Protein AF-A0A432M9M3-F1 (afdb_monomer_lite)

Sequence (210 aa):
MEMPVGGFIHQGGALGHVKESEMGNLSKVNDQRVKVLIDGSQDYVKVNLWVKNGEMSPSAERVNFLAWHYLKDDLRGDPLHRYDDDYDVAAAEHYMYIRFLASRSGDPACITAPVMYAAKKLIDQMLGRLQAGQAQGGHPVLPSNPYVVAWGQRGVLDGLKDYKEANPGAPYKLGSAVESLAAFPYPQSFASKVGGYATWTGDLVPDRYK

Organism: NCBI:txid1927959

Foldseek 3Di:
DDDDDDDDDDPDPPPDPPDPLLPADADAADPVLLVCLLVVLLVVQCVCCCVPVVCNDDAPLVSLVRSLCCLVCVPQVPPVLPCLAPLSSLLNNLLSVLLNLCLVQLALLSLCVLVVVLVVLSVCSNVVNNQVPPPHPPGGRGHRYVNSSVSNNVSNVNSNVSNCVVPPPDDRHQLRSLVVVVVPPDDPVVSVVSSVVSVVSVVVDPPVND

Structure (mmCIF, N/CA/C/O backbone):
data_AF-A0A432M9M3-F1
#
_entry.id   AF-A0A432M9M3-F1
#
loop_
_atom_site.group_PDB
_atom_site.id
_atom_site.type_symbol
_atom_site.label_atom_id
_atom_site.label_alt_id
_atom_site.label_comp_id
_atom_site.label_asym_id
_atom_site.label_entity_id
_atom_site.label_seq_id
_atom_site.pdbx_PDB_ins_code
_atom_site.Cartn_x
_atom_site.Cartn_y
_atom_site.Cartn_z
_atom_site.occupancy
_atom_site.B_iso_or_equiv
_atom_site.auth_seq_id
_atom_site.auth_comp_id
_atom_site.auth_asym_id
_atom_site.auth_atom_id
_atom_site.pdbx_PDB_model_num
ATOM 1 N N . MET A 1 1 ? 19.783 -26.633 -72.255 1.00 42.66 1 MET A N 1
ATOM 2 C CA . MET A 1 1 ? 19.807 -27.893 -71.484 1.00 42.66 1 MET A CA 1
ATOM 3 C C . MET A 1 1 ? 20.854 -27.708 -70.402 1.00 42.66 1 MET A C 1
ATOM 5 O O . MET A 1 1 ? 21.841 -27.053 -70.700 1.00 42.66 1 MET A O 1
ATOM 9 N N . GLU A 1 2 ? 20.585 -28.228 -69.204 1.00 32.00 2 GLU A N 1
ATOM 10 C CA . GLU A 1 2 ? 21.315 -28.053 -67.930 1.00 32.00 2 GLU A CA 1
ATOM 11 C C . GLU A 1 2 ? 20.854 -26.868 -67.058 1.00 32.00 2 GLU A C 1
ATOM 13 O O . GLU A 1 2 ? 21.166 -25.705 -67.291 1.00 32.00 2 GLU A O 1
ATOM 18 N N . MET A 1 3 ? 20.056 -27.216 -66.041 1.00 31.73 3 MET A N 1
ATOM 19 C CA . MET A 1 3 ? 19.758 -26.406 -64.858 1.00 31.73 3 MET A CA 1
ATOM 20 C C . MET A 1 3 ? 20.724 -26.816 -63.735 1.00 31.73 3 MET A C 1
ATOM 22 O O . MET A 1 3 ? 20.966 -28.018 -63.597 1.00 31.73 3 MET A O 1
ATOM 26 N N . PRO A 1 4 ? 21.201 -25.903 -62.872 1.00 38.78 4 PRO A N 1
ATOM 27 C CA . PRO A 1 4 ? 21.876 -26.296 -61.647 1.00 38.78 4 PRO A CA 1
ATOM 28 C C . PRO A 1 4 ? 20.864 -26.573 -60.531 1.00 38.78 4 PRO A C 1
ATOM 30 O O . PRO A 1 4 ? 20.026 -25.740 -60.183 1.00 38.78 4 PRO A O 1
ATOM 33 N N . VAL A 1 5 ? 20.997 -27.765 -59.957 1.00 42.78 5 VAL A N 1
ATOM 34 C CA . VAL A 1 5 ? 20.386 -28.219 -58.708 1.00 42.78 5 VAL A CA 1
ATOM 35 C C . VAL A 1 5 ? 21.183 -27.608 -57.549 1.00 42.78 5 VAL A C 1
ATOM 37 O O . VAL A 1 5 ? 22.380 -27.858 -57.432 1.00 42.78 5 VAL A O 1
ATOM 40 N N . GLY A 1 6 ? 20.539 -26.801 -56.702 1.00 33.62 6 GLY A N 1
ATOM 41 C CA . GLY A 1 6 ? 21.143 -26.175 -55.519 1.00 33.62 6 GLY A CA 1
ATOM 42 C C . GLY A 1 6 ? 20.292 -26.435 -54.277 1.00 33.62 6 GLY A C 1
ATOM 43 O O . GLY A 1 6 ? 19.101 -26.145 -54.274 1.00 33.62 6 GLY A O 1
ATOM 44 N N . GLY A 1 7 ? 20.904 -27.053 -53.266 1.00 30.50 7 GLY A N 1
ATOM 45 C CA . GLY A 1 7 ? 20.255 -27.745 -52.154 1.00 30.50 7 GLY A CA 1
ATOM 46 C C . GLY A 1 7 ? 19.376 -26.906 -51.222 1.00 30.50 7 GLY A C 1
ATOM 47 O O . GLY A 1 7 ? 19.667 -25.759 -50.890 1.00 30.50 7 GLY A O 1
ATOM 48 N N . PHE A 1 8 ? 18.328 -27.564 -50.728 1.00 32.97 8 PHE A N 1
ATOM 49 C CA . PHE A 1 8 ? 17.560 -27.155 -49.560 1.00 32.97 8 PHE A CA 1
ATOM 50 C C . PHE A 1 8 ? 18.425 -27.302 -48.302 1.00 32.97 8 PHE A C 1
ATOM 52 O O . PHE A 1 8 ? 18.667 -28.411 -47.829 1.00 32.97 8 PHE A O 1
ATOM 59 N N . ILE A 1 9 ? 18.874 -26.178 -47.743 1.00 37.59 9 ILE A N 1
ATOM 60 C CA . ILE A 1 9 ? 19.373 -26.122 -46.368 1.00 37.59 9 ILE A CA 1
ATOM 61 C C . ILE A 1 9 ? 18.162 -25.922 -45.458 1.00 37.59 9 ILE A C 1
ATOM 63 O O . ILE A 1 9 ? 17.490 -24.892 -45.508 1.00 37.59 9 ILE A O 1
ATOM 67 N N . HIS A 1 10 ? 17.891 -26.928 -44.626 1.00 34.62 10 HIS A N 1
ATOM 68 C CA . HIS A 1 10 ? 16.997 -26.836 -43.478 1.00 34.62 10 HIS A CA 1
ATOM 69 C C . HIS A 1 10 ? 17.453 -25.674 -42.581 1.00 34.62 10 HIS A C 1
ATOM 71 O O . HIS A 1 10 ? 18.466 -25.777 -41.889 1.00 34.62 10 HIS A O 1
ATOM 77 N N . GLN A 1 11 ? 16.703 -24.570 -42.567 1.00 35.34 11 GLN A N 1
ATOM 78 C CA . GLN A 1 11 ? 16.783 -23.615 -41.468 1.00 35.34 11 GLN A CA 1
ATOM 79 C C . GLN A 1 11 ? 16.192 -24.295 -40.233 1.00 35.34 11 GLN A C 1
ATOM 81 O O . GLN A 1 11 ? 14.978 -24.459 -40.110 1.00 35.34 11 GLN A O 1
ATOM 86 N N . GLY A 1 12 ? 17.079 -24.745 -39.345 1.00 32.78 12 GLY A N 1
ATOM 87 C CA . GLY A 1 12 ? 16.723 -25.088 -37.979 1.00 32.78 12 GLY A CA 1
ATOM 88 C C . GLY A 1 12 ? 16.064 -23.874 -37.339 1.00 32.78 12 GLY A C 1
ATOM 89 O O . GLY A 1 12 ? 16.668 -22.803 -37.269 1.00 32.78 12 GLY A O 1
ATOM 90 N N . GLY A 1 13 ? 14.809 -24.040 -36.926 1.00 31.06 13 GLY A N 1
ATOM 91 C CA . GLY A 1 13 ? 14.082 -23.041 -36.162 1.00 31.06 13 GLY A CA 1
ATOM 92 C C . GLY A 1 13 ? 14.876 -22.707 -34.910 1.00 31.06 13 GLY A C 1
ATOM 93 O O . GLY A 1 13 ? 15.007 -23.532 -34.008 1.00 31.06 13 GLY A O 1
ATOM 94 N N . ALA A 1 14 ? 15.430 -21.499 -34.882 1.00 34.97 14 ALA A N 1
ATOM 95 C CA . ALA A 1 14 ? 15.951 -20.909 -33.671 1.00 34.97 14 ALA A CA 1
ATOM 96 C C . ALA A 1 14 ? 14.782 -20.814 -32.686 1.00 34.97 14 ALA A C 1
ATOM 98 O O . ALA A 1 14 ? 13.855 -20.026 -32.877 1.00 34.97 14 ALA A O 1
ATOM 99 N N . LEU A 1 15 ? 14.813 -21.657 -31.654 1.00 38.19 15 LEU A N 1
ATOM 100 C CA . LEU A 1 15 ? 14.082 -21.423 -30.419 1.00 38.19 15 LEU A CA 1
ATOM 101 C C . LEU A 1 15 ? 14.497 -20.032 -29.948 1.00 38.19 15 LEU A C 1
ATOM 103 O O . LEU A 1 15 ? 15.631 -19.827 -29.515 1.00 38.19 15 LEU A O 1
ATOM 107 N N . GLY A 1 16 ? 13.606 -19.063 -30.154 1.00 35.62 16 GLY A N 1
ATOM 108 C CA . GLY A 1 16 ? 13.813 -17.691 -29.735 1.00 35.62 16 GLY A CA 1
ATOM 109 C C . GLY A 1 16 ? 14.149 -17.690 -28.253 1.00 35.62 16 GLY A C 1
ATOM 110 O O . GLY A 1 16 ? 13.359 -18.149 -27.431 1.00 35.62 16 GLY A O 1
ATOM 111 N N . HIS A 1 17 ? 15.342 -17.201 -27.927 1.00 36.94 17 HIS A N 1
ATOM 112 C CA . HIS A 1 17 ? 15.674 -16.785 -26.579 1.00 36.94 17 HIS A CA 1
ATOM 113 C C . HIS A 1 17 ? 14.636 -15.742 -26.153 1.00 36.94 17 HIS A C 1
ATOM 115 O O . HIS A 1 17 ? 14.725 -14.580 -26.547 1.00 36.94 17 HIS A O 1
ATOM 121 N N . VAL A 1 18 ? 13.647 -16.173 -25.370 1.00 39.62 18 VAL A N 1
ATOM 122 C CA . VAL A 1 18 ? 12.838 -15.301 -24.517 1.00 39.62 18 VAL A CA 1
ATOM 123 C C . VAL A 1 18 ? 13.850 -14.516 -23.688 1.00 39.62 18 VAL A C 1
ATOM 125 O O . VAL A 1 18 ? 14.563 -15.094 -22.864 1.00 39.62 18 VAL A O 1
ATOM 128 N N . LYS A 1 19 ? 14.022 -13.224 -23.984 1.00 45.16 19 LYS A N 1
ATOM 129 C CA . LYS A 1 19 ? 14.921 -12.365 -23.203 1.00 45.16 19 LYS A CA 1
ATOM 130 C C . LYS A 1 19 ? 14.412 -12.378 -21.763 1.00 45.16 19 LYS A C 1
ATOM 132 O O . LYS A 1 19 ? 13.211 -12.260 -21.553 1.00 45.16 19 LYS A O 1
ATOM 137 N N . GLU A 1 20 ? 15.298 -12.454 -20.770 1.00 43.59 20 GLU A N 1
ATOM 138 C CA . GLU A 1 20 ? 14.934 -12.379 -19.339 1.00 43.59 20 GLU A CA 1
ATOM 139 C C . GLU A 1 20 ? 14.023 -11.178 -19.004 1.00 43.59 20 GLU A C 1
ATOM 141 O O . GLU A 1 20 ? 13.250 -11.226 -18.051 1.00 43.59 20 GLU A O 1
ATOM 146 N N . SER A 1 21 ? 14.019 -10.137 -19.846 1.00 46.25 21 SER A N 1
ATOM 147 C CA . SER A 1 21 ? 13.083 -9.010 -19.798 1.00 46.25 21 SER A CA 1
ATOM 148 C C . SER A 1 21 ? 11.598 -9.364 -19.995 1.00 46.25 21 SER A C 1
ATOM 150 O O . SER A 1 21 ? 10.745 -8.516 -19.742 1.00 46.25 21 SER A O 1
ATOM 152 N N . GLU A 1 22 ? 11.255 -10.568 -20.459 1.00 45.25 22 GLU A N 1
ATOM 153 C CA . GLU A 1 22 ? 9.877 -10.999 -20.750 1.00 45.25 22 GLU A CA 1
ATOM 154 C C . GLU A 1 22 ? 9.204 -11.740 -19.575 1.00 45.25 22 GLU A C 1
ATOM 156 O O . GLU A 1 22 ? 7.981 -11.850 -19.559 1.00 45.25 22 GLU A O 1
ATOM 161 N N . MET A 1 23 ? 9.956 -12.186 -18.555 1.00 50.75 23 MET A N 1
ATOM 162 C CA . MET A 1 23 ? 9.418 -12.994 -17.438 1.00 50.75 23 MET A CA 1
ATOM 163 C C . MET A 1 23 ? 9.080 -12.209 -16.154 1.00 50.75 23 MET A C 1
ATOM 165 O O . MET A 1 23 ? 8.643 -12.797 -15.165 1.00 50.75 23 MET A O 1
ATOM 169 N N . GLY A 1 24 ? 9.230 -10.882 -16.158 1.00 56.19 24 GLY A N 1
ATOM 170 C CA . GLY A 1 24 ? 9.067 -10.052 -14.956 1.00 56.19 24 GLY A CA 1
ATOM 171 C C . GLY A 1 24 ? 10.294 -10.094 -14.036 1.00 56.19 24 GLY A C 1
ATOM 172 O O . GLY A 1 24 ? 11.199 -10.907 -14.214 1.00 56.19 24 GLY A O 1
ATOM 173 N N . ASN A 1 25 ? 10.363 -9.186 -13.059 1.00 67.06 25 ASN A N 1
ATOM 174 C CA . ASN A 1 25 ? 11.468 -9.185 -12.101 1.00 67.06 25 ASN A CA 1
ATOM 175 C C . ASN A 1 25 ? 11.165 -10.188 -10.979 1.00 67.06 25 ASN A C 1
ATOM 177 O O . ASN A 1 25 ? 10.267 -9.968 -10.167 1.00 67.06 25 ASN A O 1
ATOM 181 N N . LEU A 1 26 ? 11.928 -11.281 -10.926 1.00 74.19 26 LEU A N 1
ATOM 182 C CA . LEU A 1 26 ? 11.822 -12.318 -9.891 1.00 74.19 26 LEU A CA 1
ATOM 183 C C . LEU A 1 26 ? 12.805 -12.110 -8.733 1.00 74.19 26 LEU A C 1
ATOM 185 O O . LEU A 1 26 ? 12.941 -12.976 -7.867 1.00 74.19 26 LEU A O 1
ATOM 189 N N . SER A 1 27 ? 13.497 -10.973 -8.704 1.00 76.88 27 SER A N 1
ATOM 190 C CA . SER A 1 27 ? 14.416 -10.637 -7.625 1.00 76.88 27 SER A CA 1
ATOM 191 C C . SER A 1 27 ? 13.638 -10.402 -6.342 1.00 76.88 27 SER A C 1
ATOM 193 O O . SER A 1 27 ? 12.640 -9.671 -6.308 1.00 76.88 27 SER A O 1
ATOM 195 N N . LYS A 1 28 ? 14.122 -11.030 -5.273 1.00 78.81 28 LYS A 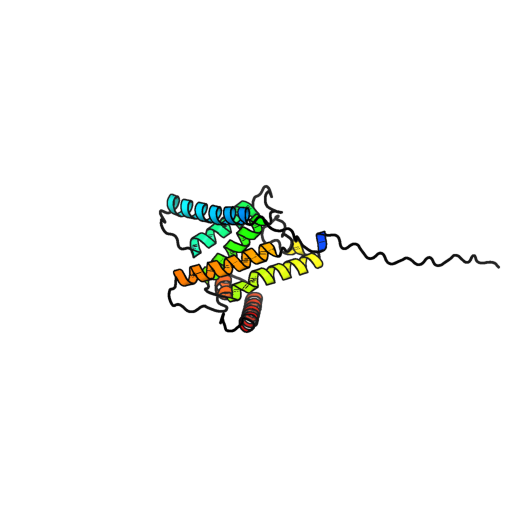N 1
ATOM 196 C CA . LYS A 1 28 ? 13.584 -10.827 -3.939 1.00 78.81 28 LYS A CA 1
ATOM 197 C C . LYS A 1 28 ? 13.845 -9.386 -3.497 1.00 78.81 28 LYS A C 1
ATOM 199 O O . LYS A 1 28 ? 14.976 -8.915 -3.575 1.00 78.81 28 LYS A O 1
ATOM 204 N N . VAL A 1 29 ? 12.801 -8.720 -3.010 1.00 89.50 29 VAL A N 1
ATOM 205 C CA . VAL A 1 29 ? 12.915 -7.403 -2.366 1.00 89.50 29 VAL A CA 1
ATOM 206 C C . VAL A 1 29 ? 13.671 -7.511 -1.045 1.00 89.50 29 VAL A C 1
ATOM 208 O O . VAL A 1 29 ? 13.647 -8.546 -0.368 1.00 89.50 29 VAL A O 1
ATOM 211 N N . ASN A 1 30 ? 14.329 -6.433 -0.637 1.00 93.88 30 ASN A N 1
ATOM 212 C CA . ASN A 1 30 ? 14.969 -6.376 0.665 1.00 93.88 30 ASN A CA 1
ATOM 213 C C . ASN A 1 30 ? 13.910 -6.138 1.753 1.00 93.88 30 ASN A C 1
ATOM 215 O O . ASN A 1 30 ? 13.541 -5.005 2.056 1.00 93.88 30 ASN A O 1
ATOM 219 N N . ASP A 1 31 ? 13.457 -7.221 2.390 1.00 92.25 31 ASP A N 1
ATOM 220 C CA . ASP A 1 31 ? 12.418 -7.197 3.430 1.00 92.25 31 ASP A CA 1
ATOM 221 C C . ASP A 1 31 ? 12.720 -6.255 4.606 1.00 92.25 31 ASP A C 1
ATOM 223 O O . ASP A 1 31 ? 11.794 -5.861 5.319 1.00 92.25 31 ASP A O 1
ATOM 227 N N . GLN A 1 32 ? 13.991 -5.937 4.872 1.00 95.12 32 GLN A N 1
ATOM 228 C CA . GLN A 1 32 ? 14.358 -4.972 5.908 1.00 95.12 32 GLN A CA 1
ATOM 229 C C . GLN A 1 32 ? 14.183 -3.542 5.402 1.00 95.12 32 GLN A C 1
ATOM 231 O O . GLN A 1 32 ? 13.622 -2.707 6.107 1.00 95.12 32 GLN A O 1
ATOM 236 N N . ARG A 1 33 ? 14.613 -3.267 4.168 1.00 96.00 33 ARG A N 1
ATOM 237 C CA . ARG A 1 33 ? 14.446 -1.954 3.541 1.00 96.00 33 ARG A CA 1
ATOM 238 C C . ARG A 1 33 ? 12.974 -1.606 3.341 1.00 96.00 33 ARG A C 1
ATOM 240 O O . ARG A 1 33 ? 12.587 -0.487 3.653 1.00 96.00 33 ARG A O 1
ATOM 247 N N . VAL A 1 34 ? 12.150 -2.570 2.923 1.00 96.62 34 VAL A N 1
ATOM 248 C CA . VAL A 1 34 ? 10.695 -2.378 2.798 1.00 96.62 34 VAL A CA 1
ATOM 249 C C . VAL A 1 34 ? 10.076 -1.967 4.138 1.00 96.62 34 VAL A C 1
ATOM 251 O O . VAL A 1 34 ? 9.315 -1.006 4.180 1.00 96.62 34 VAL A O 1
ATOM 254 N N . LYS A 1 35 ? 10.451 -2.618 5.251 1.00 95.81 35 LYS A N 1
ATOM 255 C CA . LYS A 1 35 ? 9.981 -2.214 6.591 1.00 95.81 35 LYS A CA 1
ATOM 256 C C . LYS A 1 35 ? 10.429 -0.808 6.963 1.00 95.81 35 LYS A C 1
ATOM 258 O O . LYS A 1 35 ? 9.602 -0.018 7.384 1.00 95.81 35 LYS A O 1
ATOM 263 N N . VAL A 1 36 ? 11.705 -0.480 6.753 1.00 93.19 36 VAL A N 1
ATOM 264 C CA . VAL A 1 36 ? 12.234 0.864 7.041 1.00 93.19 36 VAL A CA 1
ATOM 265 C C . VAL A 1 36 ? 11.484 1.941 6.251 1.00 93.19 36 VAL A C 1
ATOM 267 O O . VAL A 1 36 ? 11.206 3.004 6.794 1.00 93.19 36 VAL A O 1
ATOM 270 N N . LEU A 1 37 ? 11.123 1.669 4.994 1.00 96.75 37 LEU A N 1
ATOM 271 C CA . LEU A 1 37 ? 10.325 2.582 4.173 1.00 96.75 37 LEU A CA 1
ATOM 272 C C . LEU A 1 37 ? 8.894 2.733 4.707 1.00 96.75 37 LEU A C 1
ATOM 274 O O . LEU A 1 37 ? 8.396 3.853 4.800 1.00 96.75 37 LEU A O 1
ATOM 278 N N . ILE A 1 38 ? 8.250 1.627 5.090 1.00 97.81 38 ILE A N 1
ATOM 279 C CA . ILE A 1 38 ? 6.910 1.634 5.695 1.00 97.81 38 ILE A CA 1
ATOM 280 C C . ILE A 1 38 ? 6.927 2.426 7.008 1.00 97.81 38 ILE A C 1
ATOM 282 O O . ILE A 1 38 ? 6.223 3.429 7.118 1.00 97.81 38 ILE A O 1
ATOM 286 N N . ASP A 1 39 ? 7.771 2.033 7.959 1.00 94.88 39 ASP A N 1
ATOM 287 C CA . ASP A 1 39 ? 7.851 2.646 9.287 1.00 94.88 39 ASP A CA 1
ATOM 288 C C . ASP A 1 39 ? 8.253 4.124 9.172 1.00 94.88 39 ASP A C 1
ATOM 290 O O . ASP A 1 39 ? 7.589 5.004 9.719 1.00 94.88 39 ASP A O 1
ATOM 294 N N . GLY A 1 40 ? 9.271 4.418 8.356 1.00 89.56 40 GLY A N 1
ATOM 295 C CA . GLY A 1 40 ? 9.740 5.778 8.104 1.00 89.56 40 GLY A CA 1
ATOM 296 C C . GLY A 1 40 ? 8.670 6.677 7.481 1.00 89.56 40 GLY A C 1
ATOM 297 O O . GLY A 1 40 ? 8.535 7.830 7.891 1.00 89.56 40 GLY A O 1
ATOM 298 N N . SER A 1 41 ? 7.868 6.162 6.541 1.00 94.94 41 SER A N 1
ATOM 299 C CA . SER A 1 41 ? 6.759 6.922 5.946 1.00 94.94 41 SER A CA 1
ATOM 300 C C . SER A 1 41 ? 5.645 7.217 6.957 1.00 94.94 41 SER A C 1
ATOM 302 O O . SER A 1 41 ? 5.142 8.341 7.013 1.00 94.94 41 SER A O 1
ATOM 304 N N . GLN A 1 42 ? 5.291 6.248 7.809 1.00 95.69 42 GLN A N 1
ATOM 305 C CA . GLN A 1 42 ? 4.291 6.443 8.858 1.00 95.69 42 GLN A CA 1
ATOM 306 C C . GLN A 1 42 ? 4.775 7.432 9.924 1.00 95.69 42 GLN A C 1
ATOM 308 O O . GLN A 1 42 ? 4.010 8.302 10.344 1.00 95.69 42 GLN A O 1
ATOM 313 N N . ASP A 1 43 ? 6.033 7.333 10.349 1.00 89.94 43 ASP A N 1
ATOM 314 C CA . ASP A 1 43 ? 6.613 8.222 11.355 1.00 89.94 43 ASP A CA 1
ATOM 315 C C . ASP A 1 43 ? 6.758 9.651 10.831 1.00 89.94 43 ASP A C 1
ATOM 317 O O . ASP A 1 43 ? 6.358 10.597 11.514 1.00 89.94 43 ASP A O 1
ATOM 321 N N . TYR A 1 44 ? 7.216 9.818 9.585 1.00 86.81 44 TYR A N 1
ATOM 322 C CA . TYR A 1 44 ? 7.242 11.117 8.913 1.00 86.81 44 TYR A CA 1
ATOM 323 C C . TYR A 1 44 ? 5.858 11.781 8.917 1.00 86.81 44 TYR A C 1
ATOM 325 O O . TYR A 1 44 ? 5.723 12.957 9.271 1.00 86.81 44 TYR A O 1
ATOM 333 N N . VAL A 1 45 ? 4.813 11.028 8.568 1.00 88.19 45 VAL A N 1
ATOM 334 C CA . VAL A 1 45 ? 3.432 11.526 8.551 1.00 88.19 45 VAL A CA 1
ATOM 335 C C . VAL A 1 45 ? 2.948 11.900 9.946 1.00 88.19 45 VAL A C 1
ATOM 337 O O . VAL A 1 45 ? 2.412 12.994 10.118 1.00 88.19 45 VAL A O 1
ATOM 340 N N . LYS A 1 46 ? 3.147 11.041 10.952 1.00 85.94 46 LYS A N 1
ATOM 341 C CA . LYS A 1 46 ? 2.727 11.319 12.338 1.00 85.94 46 LYS A CA 1
ATOM 342 C C . LYS A 1 46 ? 3.383 12.588 12.874 1.00 85.94 46 LYS A C 1
ATOM 344 O O . LYS A 1 46 ? 2.695 13.433 13.441 1.00 85.94 46 LYS A O 1
ATOM 349 N N . VAL A 1 47 ? 4.688 12.754 12.647 1.00 79.69 47 VAL A N 1
ATOM 350 C CA . VAL A 1 47 ? 5.417 13.966 13.048 1.00 79.69 47 VAL A CA 1
ATOM 351 C C . VAL A 1 47 ? 4.844 15.195 12.347 1.00 79.69 47 VAL A C 1
ATOM 353 O O . VAL A 1 47 ? 4.603 16.206 13.000 1.00 79.69 47 VAL A O 1
ATOM 356 N N . ASN A 1 48 ? 4.565 15.121 11.042 1.00 80.38 48 ASN A N 1
ATOM 357 C CA . ASN A 1 48 ? 3.965 16.242 10.317 1.00 80.38 48 ASN A CA 1
ATOM 358 C C . ASN A 1 48 ? 2.558 16.586 10.819 1.00 80.38 48 ASN A C 1
ATOM 360 O O . ASN A 1 48 ? 2.258 17.765 10.993 1.00 80.38 48 ASN A O 1
ATOM 364 N N . LEU A 1 49 ? 1.706 15.591 11.070 1.00 81.00 49 LEU A N 1
ATOM 365 C CA . LEU A 1 49 ? 0.359 15.800 11.610 1.00 81.00 49 LEU A CA 1
ATOM 366 C C . LEU A 1 49 ? 0.406 16.442 12.999 1.00 81.00 49 LEU A C 1
ATOM 368 O O . LEU A 1 49 ? -0.340 17.384 13.268 1.00 81.00 49 LEU A O 1
ATOM 372 N N . TRP A 1 50 ? 1.333 16.005 13.848 1.00 81.12 50 TRP A N 1
ATOM 373 C CA . TRP A 1 50 ? 1.528 16.608 15.159 1.00 81.12 50 TRP A CA 1
ATOM 374 C C . TRP A 1 50 ? 2.044 18.048 15.062 1.00 81.12 50 TRP A C 1
ATOM 376 O O . TRP A 1 50 ? 1.415 18.961 15.592 1.00 81.12 50 TRP A O 1
ATOM 386 N N . VAL A 1 51 ? 3.159 18.270 14.363 1.00 76.88 51 VAL A N 1
ATOM 387 C CA . VAL A 1 51 ? 3.836 19.576 14.322 1.00 76.88 51 VAL A CA 1
ATOM 388 C C . VAL A 1 51 ? 3.008 20.627 13.582 1.00 76.88 51 VAL A C 1
ATOM 390 O O . VAL A 1 51 ? 2.968 21.777 14.011 1.00 76.88 51 VAL A O 1
ATOM 393 N N . LYS A 1 52 ? 2.351 20.260 12.474 1.00 74.25 52 LYS A N 1
ATOM 394 C CA . LYS A 1 52 ? 1.617 21.221 11.633 1.00 74.25 52 LYS A CA 1
ATOM 395 C C . LYS A 1 52 ? 0.165 21.399 12.057 1.00 74.25 52 LYS A C 1
ATOM 397 O O . LYS A 1 52 ? -0.350 22.508 11.954 1.00 74.25 52 LYS A O 1
ATOM 402 N N . ASN A 1 53 ? -0.486 20.334 12.528 1.00 78.69 53 ASN A N 1
ATOM 403 C CA . ASN A 1 53 ? -1.930 20.343 12.780 1.00 78.69 53 ASN A CA 1
ATOM 404 C C . ASN A 1 53 ? -2.289 20.148 14.261 1.00 78.69 53 ASN A C 1
ATOM 406 O O . ASN A 1 53 ? -3.469 20.181 14.601 1.00 78.69 53 ASN A O 1
ATOM 410 N N . GLY A 1 54 ? -1.310 19.913 15.142 1.00 85.25 54 GLY A N 1
ATOM 411 C CA . GLY A 1 54 ? -1.556 19.596 16.552 1.00 85.25 54 GLY A CA 1
ATOM 412 C C . GLY A 1 54 ? -2.198 18.221 16.779 1.00 85.25 54 GLY A C 1
ATOM 413 O O . GLY A 1 54 ? -2.621 17.920 17.894 1.00 85.25 54 GLY A O 1
ATOM 414 N N . GLU A 1 55 ? -2.286 17.374 15.749 1.00 87.56 55 GLU A N 1
ATOM 415 C CA . GLU A 1 55 ? -2.966 16.077 15.810 1.00 87.56 55 GLU A CA 1
ATOM 416 C C . GLU A 1 55 ? -2.042 15.029 16.457 1.00 87.56 55 GLU A C 1
ATOM 418 O O . GLU A 1 55 ? -1.220 14.406 15.790 1.00 87.56 55 GLU A O 1
ATOM 423 N N . MET A 1 56 ? -2.150 14.853 17.780 1.00 88.00 56 MET A N 1
ATOM 424 C CA . MET A 1 56 ? -1.281 13.951 18.562 1.00 88.00 56 MET A CA 1
ATOM 425 C C . MET A 1 56 ? -1.627 12.462 18.424 1.00 88.00 56 MET A C 1
ATOM 427 O O . MET A 1 56 ? -0.828 11.600 18.787 1.00 88.00 56 MET A O 1
ATOM 431 N N . SER A 1 57 ? -2.831 12.131 17.960 1.00 92.19 57 SER A N 1
ATOM 432 C CA . SER A 1 57 ? -3.309 10.745 17.868 1.00 92.19 57 SER A CA 1
ATOM 433 C C . SER A 1 57 ? -4.139 10.537 16.600 1.00 92.19 57 SER A C 1
ATOM 435 O O . SER A 1 57 ? -5.346 10.310 16.687 1.00 92.19 57 SER A O 1
ATOM 437 N N . PRO A 1 58 ? -3.516 10.658 15.412 1.00 90.75 58 PRO A N 1
ATOM 438 C CA . PRO A 1 58 ? -4.209 10.429 14.153 1.00 90.75 58 PRO A CA 1
ATOM 439 C C . PRO A 1 58 ? -4.655 8.971 14.031 1.00 90.75 58 PRO A C 1
ATOM 441 O O . PRO A 1 58 ? -3.986 8.058 14.521 1.00 90.75 58 PRO A O 1
ATOM 444 N N . SER A 1 59 ? -5.773 8.739 13.340 1.00 92.19 59 SER A N 1
ATOM 445 C CA . SER A 1 59 ? -6.244 7.376 13.080 1.00 92.19 59 SER A CA 1
ATOM 446 C C . SER A 1 59 ? -5.254 6.599 12.206 1.00 92.19 59 SER A C 1
ATOM 448 O O . SER A 1 59 ? -4.589 7.171 11.336 1.00 92.19 59 SER A O 1
ATOM 450 N N . ALA A 1 60 ? -5.189 5.276 12.392 1.00 93.06 60 ALA A N 1
ATOM 451 C CA . ALA A 1 60 ? -4.350 4.402 11.570 1.00 93.06 60 ALA A CA 1
ATOM 452 C C . ALA A 1 60 ? -4.675 4.548 10.074 1.00 93.06 60 ALA A C 1
ATOM 454 O O . ALA A 1 60 ? -3.768 4.693 9.260 1.00 93.06 60 ALA A O 1
ATOM 455 N N . GLU A 1 61 ? -5.964 4.625 9.722 1.00 91.38 61 GLU A N 1
ATOM 456 C CA . GLU A 1 61 ? -6.429 4.870 8.351 1.00 91.38 61 GLU A CA 1
ATOM 457 C C . GLU A 1 61 ? -5.804 6.140 7.747 1.00 91.38 61 GLU A C 1
ATOM 459 O O . GLU A 1 61 ? -5.267 6.109 6.638 1.00 91.38 61 GLU A O 1
ATOM 464 N N . ARG A 1 62 ? -5.834 7.255 8.490 1.00 90.44 62 ARG A N 1
ATOM 465 C CA . ARG A 1 62 ? -5.298 8.547 8.042 1.00 90.44 62 ARG A CA 1
ATOM 466 C C . ARG A 1 62 ? -3.784 8.503 7.879 1.00 90.44 62 ARG A C 1
ATOM 468 O O . ARG A 1 62 ? -3.267 9.015 6.886 1.00 90.44 62 ARG A O 1
ATOM 475 N N . VAL A 1 63 ? -3.083 7.879 8.826 1.00 93.69 63 VAL A N 1
ATOM 476 C CA . VAL A 1 63 ? -1.632 7.672 8.735 1.00 93.69 63 VAL A CA 1
ATOM 477 C C . VAL A 1 63 ? -1.297 6.831 7.504 1.00 93.69 63 VAL A C 1
ATOM 479 O O . VAL A 1 63 ? -0.419 7.214 6.737 1.00 93.69 63 VAL A O 1
ATOM 482 N N . ASN A 1 64 ? -2.027 5.737 7.270 1.00 95.81 64 ASN A N 1
ATOM 483 C CA . ASN A 1 64 ? -1.801 4.849 6.133 1.00 95.81 64 ASN A CA 1
ATOM 484 C C . ASN A 1 64 ? -2.015 5.561 4.791 1.00 95.81 64 ASN A C 1
ATOM 486 O O . ASN A 1 64 ? -1.191 5.426 3.889 1.00 95.81 64 ASN A O 1
ATOM 490 N N . PHE A 1 65 ? -3.084 6.355 4.679 1.00 93.06 65 PHE A N 1
ATOM 491 C CA . PHE A 1 65 ? -3.387 7.140 3.482 1.00 93.06 65 PHE A CA 1
ATOM 492 C C . PHE A 1 65 ? -2.272 8.136 3.140 1.00 93.06 65 PHE A C 1
ATOM 494 O O . PHE A 1 65 ? -1.787 8.177 2.011 1.00 93.06 65 PHE A O 1
ATOM 501 N N . LEU A 1 66 ? -1.835 8.929 4.119 1.00 90.06 66 LEU A N 1
ATOM 502 C CA . LEU A 1 66 ? -0.808 9.948 3.897 1.00 90.06 66 LEU A CA 1
ATOM 503 C C . LEU A 1 66 ? 0.577 9.335 3.668 1.00 90.06 66 LEU A C 1
ATOM 505 O O . LEU A 1 66 ? 1.354 9.860 2.877 1.00 90.06 66 LEU A O 1
ATOM 509 N N . ALA A 1 67 ? 0.883 8.216 4.324 1.00 92.19 67 ALA A N 1
ATOM 510 C CA . ALA A 1 67 ? 2.145 7.512 4.135 1.00 92.19 67 ALA A CA 1
ATOM 511 C C . ALA A 1 67 ? 2.220 6.857 2.749 1.00 92.19 67 ALA A C 1
ATOM 513 O O . ALA A 1 67 ? 3.270 6.895 2.109 1.00 92.19 67 ALA A O 1
ATOM 514 N N . TRP A 1 68 ? 1.099 6.334 2.239 1.00 96.31 68 TRP A N 1
ATOM 515 C CA . TRP A 1 68 ? 0.998 5.929 0.838 1.00 96.31 68 TRP A CA 1
ATOM 516 C C . TRP A 1 68 ? 1.295 7.100 -0.104 1.00 96.31 68 TRP A C 1
ATOM 518 O O . TRP A 1 68 ? 2.127 6.951 -0.994 1.00 96.31 68 TRP A O 1
ATOM 528 N N . HIS A 1 69 ? 0.676 8.263 0.112 1.00 89.88 69 HIS A N 1
ATOM 529 C CA . HIS A 1 69 ? 0.930 9.446 -0.713 1.00 89.88 69 HIS A CA 1
ATOM 530 C C . HIS A 1 69 ? 2.387 9.909 -0.665 1.00 89.88 69 HIS A C 1
ATOM 532 O O . HIS A 1 69 ? 2.950 10.207 -1.708 1.00 89.88 69 HIS A O 1
ATOM 538 N N . TYR A 1 70 ? 3.037 9.878 0.497 1.00 89.00 70 TYR A N 1
ATOM 539 C CA . TYR A 1 70 ? 4.473 10.150 0.598 1.00 89.00 70 TYR A CA 1
ATOM 540 C C . TYR A 1 70 ? 5.304 9.190 -0.275 1.00 89.00 70 TYR A C 1
ATOM 542 O O . TYR A 1 70 ? 6.136 9.615 -1.072 1.00 89.00 70 TYR A O 1
ATOM 550 N N . LEU A 1 71 ? 5.050 7.880 -0.187 1.00 92.00 71 LEU A N 1
ATOM 551 C CA . LEU A 1 71 ? 5.771 6.882 -0.986 1.00 92.00 71 LEU A CA 1
ATOM 552 C C . LEU A 1 71 ? 5.502 7.033 -2.490 1.00 92.00 71 LEU A C 1
ATOM 554 O O . LEU A 1 71 ? 6.416 6.894 -3.303 1.00 92.00 71 LEU A O 1
ATOM 558 N N . LYS A 1 72 ? 4.254 7.320 -2.856 1.00 89.75 72 LYS A N 1
ATOM 559 C CA . LYS A 1 72 ? 3.821 7.460 -4.243 1.00 89.75 72 LYS A CA 1
ATOM 560 C C . LYS A 1 72 ? 4.317 8.757 -4.872 1.00 89.75 72 LYS A C 1
ATOM 562 O O . LYS A 1 72 ? 4.867 8.725 -5.966 1.00 89.75 72 LYS A O 1
ATOM 567 N N . ASP A 1 73 ? 4.085 9.887 -4.220 1.00 87.12 73 ASP A N 1
ATOM 568 C CA . ASP A 1 73 ? 4.261 11.209 -4.817 1.00 87.12 73 ASP A CA 1
ATOM 569 C C . ASP A 1 73 ? 5.687 11.739 -4.592 1.00 87.12 73 ASP A C 1
ATOM 571 O O . ASP A 1 73 ? 6.271 12.278 -5.528 1.00 87.12 73 ASP A O 1
ATOM 575 N N . ASP A 1 74 ? 6.292 11.508 -3.419 1.00 84.62 74 ASP A N 1
ATOM 576 C CA . ASP A 1 74 ? 7.619 12.058 -3.097 1.00 84.62 74 ASP A CA 1
ATOM 577 C C . ASP A 1 74 ? 8.772 11.101 -3.434 1.00 84.62 74 ASP A C 1
ATOM 579 O O . ASP A 1 74 ? 9.855 11.553 -3.810 1.00 84.62 74 ASP A O 1
ATOM 583 N N . LEU A 1 75 ? 8.574 9.783 -3.290 1.00 88.81 75 LEU A N 1
ATOM 584 C CA . LEU A 1 75 ? 9.596 8.794 -3.655 1.00 88.81 75 LEU A CA 1
ATOM 585 C C . LEU A 1 75 ? 9.400 8.315 -5.092 1.00 88.81 75 LEU A C 1
ATOM 587 O O . LEU A 1 75 ? 10.254 8.559 -5.939 1.00 88.81 75 LEU A O 1
ATOM 591 N N . ARG A 1 76 ? 8.289 7.642 -5.406 1.00 88.75 76 ARG A N 1
ATOM 592 C CA . ARG A 1 76 ? 8.075 7.124 -6.769 1.00 88.75 76 ARG A CA 1
ATOM 593 C C . ARG A 1 76 ? 7.748 8.197 -7.804 1.00 88.75 76 ARG A C 1
ATOM 595 O O . ARG A 1 76 ? 7.979 7.956 -8.981 1.00 88.75 76 ARG A O 1
ATOM 602 N N . GLY A 1 77 ? 7.259 9.354 -7.369 1.00 85.25 77 GLY A N 1
ATOM 603 C CA . GLY A 1 77 ? 7.047 10.545 -8.191 1.00 85.25 77 GLY A CA 1
ATOM 604 C C . GLY A 1 77 ? 8.228 11.516 -8.189 1.00 85.25 77 GLY A C 1
ATOM 605 O O . GLY A 1 77 ? 8.080 12.652 -8.636 1.00 85.25 77 GLY A O 1
ATOM 606 N N . ASP A 1 78 ? 9.387 11.104 -7.661 1.00 86.00 78 ASP A N 1
ATOM 607 C CA . ASP A 1 78 ? 10.577 11.945 -7.581 1.00 86.00 78 ASP A CA 1
ATOM 608 C C . ASP A 1 78 ? 10.993 12.452 -8.975 1.00 86.00 78 ASP A C 1
ATOM 610 O O . ASP A 1 78 ? 11.348 11.638 -9.826 1.00 86.00 78 ASP A O 1
ATOM 614 N N . PRO A 1 79 ? 11.065 13.773 -9.222 1.00 85.38 79 PRO A N 1
ATOM 615 C CA . PRO A 1 79 ? 11.360 14.322 -10.551 1.00 85.38 79 PRO A CA 1
ATOM 616 C C . PRO A 1 79 ? 12.764 13.977 -11.069 1.00 85.38 79 PRO A C 1
ATOM 618 O O . PRO A 1 79 ? 13.067 14.199 -12.240 1.00 85.38 79 PRO A O 1
ATOM 621 N N . LEU A 1 80 ? 13.641 13.463 -10.203 1.00 88.00 80 LEU A N 1
ATOM 622 C CA . LEU A 1 80 ? 14.965 12.967 -10.572 1.00 88.00 80 LEU A CA 1
ATOM 623 C C . LEU A 1 80 ? 14.969 11.472 -10.924 1.00 88.00 80 LEU A C 1
ATOM 625 O O . LEU A 1 80 ? 16.040 10.929 -11.191 1.00 88.00 80 LEU A O 1
ATOM 629 N N . HIS A 1 81 ? 13.804 10.816 -10.927 1.00 86.81 81 HIS A N 1
ATOM 630 C CA . HIS A 1 81 ? 13.624 9.414 -11.306 1.00 86.81 81 HIS A CA 1
ATOM 631 C C . HIS A 1 81 ? 14.475 8.436 -10.473 1.00 86.81 81 HIS A C 1
ATOM 633 O O . HIS A 1 81 ? 14.809 7.339 -10.921 1.00 86.81 81 HIS A O 1
ATOM 639 N N . ARG A 1 82 ? 14.840 8.804 -9.232 1.00 88.19 82 ARG A N 1
ATOM 640 C CA . ARG A 1 82 ? 15.777 8.012 -8.407 1.00 88.19 82 ARG A CA 1
ATOM 641 C C . ARG A 1 82 ? 15.226 6.650 -7.985 1.00 88.19 82 ARG A C 1
ATOM 643 O O . ARG A 1 82 ? 16.009 5.774 -7.626 1.00 88.19 82 ARG A O 1
ATOM 650 N N . TYR A 1 83 ? 13.906 6.480 -8.009 1.00 89.62 83 TYR A N 1
ATOM 651 C CA . TYR A 1 83 ? 13.209 5.299 -7.489 1.00 89.62 83 TYR A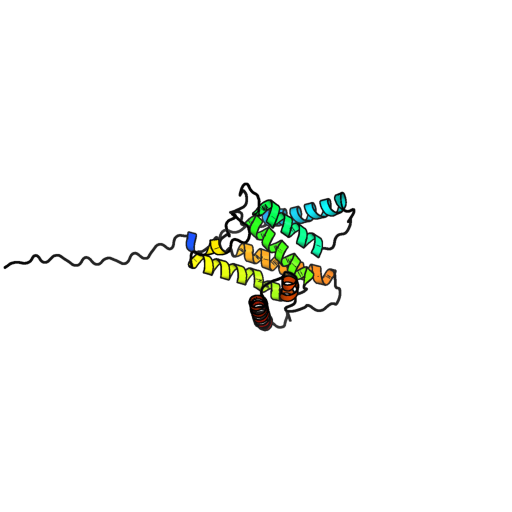 CA 1
ATOM 652 C C . TYR A 1 83 ? 12.366 4.573 -8.543 1.00 89.62 83 TYR A C 1
ATOM 654 O O . TYR A 1 83 ? 11.564 3.699 -8.208 1.00 89.62 83 TYR A O 1
ATOM 662 N N . ASP A 1 84 ? 12.544 4.918 -9.816 1.00 87.50 84 ASP A N 1
ATOM 663 C CA . ASP A 1 84 ? 11.757 4.377 -10.924 1.00 87.50 84 ASP A CA 1
ATOM 664 C C . ASP A 1 84 ? 11.844 2.850 -11.014 1.00 87.50 84 ASP A C 1
ATOM 666 O O . ASP A 1 84 ? 10.820 2.176 -11.160 1.00 87.50 84 ASP A O 1
ATOM 670 N N . ASP A 1 85 ? 13.052 2.317 -10.818 1.00 88.56 85 ASP A N 1
ATOM 671 C CA . ASP A 1 85 ? 13.355 0.886 -10.869 1.00 88.56 85 ASP A CA 1
ATOM 672 C C . ASP A 1 85 ? 13.393 0.214 -9.481 1.00 88.56 85 ASP A C 1
ATOM 674 O O . ASP A 1 85 ? 13.853 -0.921 -9.322 1.00 88.56 85 ASP A O 1
ATOM 678 N N . ASP A 1 86 ? 12.908 0.905 -8.446 1.00 90.50 86 ASP A N 1
ATOM 679 C CA . ASP A 1 86 ? 13.045 0.471 -7.060 1.00 90.50 86 ASP A CA 1
ATOM 680 C C . ASP A 1 86 ? 11.865 -0.388 -6.582 1.00 90.50 86 ASP A C 1
ATOM 682 O O . ASP A 1 86 ? 10.810 0.098 -6.157 1.00 90.50 86 ASP A O 1
ATOM 686 N N . TYR A 1 87 ? 12.064 -1.705 -6.614 1.00 91.56 87 TYR A N 1
ATOM 687 C CA . TYR A 1 87 ? 11.060 -2.677 -6.180 1.00 91.56 87 TYR A CA 1
ATOM 688 C C . TYR A 1 87 ? 10.796 -2.667 -4.670 1.00 91.56 87 TYR A C 1
ATOM 690 O O . TYR A 1 87 ? 9.704 -3.066 -4.262 1.00 91.56 87 TYR A O 1
ATOM 698 N N . ASP A 1 88 ? 11.735 -2.202 -3.840 1.00 94.50 88 ASP A N 1
ATOM 699 C CA . ASP A 1 88 ? 11.497 -2.111 -2.396 1.00 94.50 88 ASP A CA 1
ATOM 700 C C . ASP A 1 88 ? 10.551 -0.943 -2.091 1.00 94.50 88 ASP A C 1
ATOM 702 O O . ASP A 1 88 ? 9.627 -1.080 -1.286 1.00 94.50 88 ASP A O 1
ATOM 706 N N . VAL A 1 89 ? 10.736 0.192 -2.776 1.00 94.38 89 VAL A N 1
ATOM 707 C CA . VAL A 1 89 ? 9.822 1.340 -2.676 1.00 94.38 89 VAL A CA 1
ATOM 708 C C . VAL A 1 89 ? 8.451 0.983 -3.241 1.00 94.38 89 VAL A C 1
ATOM 710 O O . VAL A 1 89 ? 7.442 1.282 -2.606 1.00 94.38 89 VAL A O 1
ATOM 713 N N . ALA A 1 90 ? 8.387 0.268 -4.368 1.00 93.56 90 ALA A N 1
ATOM 714 C CA . ALA A 1 90 ? 7.117 -0.214 -4.910 1.00 93.56 90 ALA A CA 1
ATOM 715 C C . ALA A 1 90 ? 6.395 -1.189 -3.959 1.00 93.56 90 ALA A C 1
ATOM 717 O O . ALA A 1 90 ? 5.176 -1.111 -3.809 1.00 93.56 90 ALA A O 1
ATOM 718 N N . ALA A 1 91 ? 7.126 -2.083 -3.282 1.00 95.56 91 ALA A N 1
ATOM 719 C CA . ALA A 1 91 ? 6.560 -2.965 -2.260 1.00 95.56 91 ALA A CA 1
ATOM 720 C C . ALA A 1 91 ? 5.978 -2.177 -1.079 1.00 95.56 91 ALA A C 1
ATOM 722 O O . ALA A 1 91 ? 4.856 -2.463 -0.655 1.00 95.56 91 ALA A O 1
ATOM 723 N N . ALA A 1 92 ? 6.706 -1.173 -0.582 1.00 97.56 92 ALA A N 1
ATOM 724 C CA . ALA A 1 92 ? 6.232 -0.299 0.487 1.00 97.56 92 ALA A CA 1
ATOM 725 C C . ALA A 1 92 ? 4.992 0.507 0.058 1.00 97.56 92 ALA A C 1
ATOM 727 O O . ALA A 1 92 ? 4.007 0.550 0.795 1.00 97.56 92 ALA A O 1
ATOM 728 N N . GLU A 1 93 ? 4.999 1.093 -1.144 1.00 95.88 93 GLU A N 1
ATOM 729 C CA . GLU A 1 93 ? 3.866 1.858 -1.683 1.00 95.88 93 GLU A CA 1
ATOM 730 C C . GLU A 1 93 ? 2.611 0.979 -1.788 1.00 95.88 93 GLU A C 1
ATOM 732 O O . GLU A 1 93 ? 1.551 1.337 -1.272 1.00 95.88 93 GLU A O 1
ATOM 737 N N . HIS A 1 94 ? 2.738 -0.202 -2.404 1.00 94.88 94 HIS A N 1
ATOM 738 C CA . HIS A 1 94 ? 1.635 -1.151 -2.561 1.00 94.88 94 HIS A CA 1
ATOM 739 C C . HIS A 1 94 ? 1.090 -1.629 -1.214 1.00 94.88 94 HIS A C 1
ATOM 741 O O . HIS A 1 94 ? -0.128 -1.732 -1.054 1.00 94.88 94 HIS A O 1
ATOM 747 N N . TYR A 1 95 ? 1.978 -1.916 -0.257 1.00 98.00 95 TYR A N 1
ATOM 748 C CA . TYR A 1 95 ? 1.600 -2.271 1.107 1.00 98.00 95 TYR A CA 1
ATOM 749 C C . TYR A 1 95 ? 0.756 -1.155 1.738 1.00 98.00 95 TYR A C 1
ATOM 751 O O . TYR A 1 95 ? -0.338 -1.429 2.228 1.00 98.00 95 TYR A O 1
ATOM 759 N N . MET A 1 96 ? 1.214 0.100 1.679 1.00 97.69 96 MET A N 1
ATOM 760 C CA . MET A 1 96 ? 0.521 1.223 2.321 1.00 97.69 96 MET A CA 1
ATOM 761 C C . MET A 1 96 ? -0.810 1.559 1.649 1.00 97.69 96 MET A C 1
ATOM 763 O O . MET A 1 96 ? -1.804 1.769 2.348 1.00 97.69 96 MET A O 1
ATOM 767 N N . TYR A 1 97 ? -0.862 1.536 0.314 1.00 95.44 97 TYR A N 1
ATOM 768 C CA . TYR A 1 97 ? -2.093 1.751 -0.447 1.00 95.44 97 TYR A CA 1
ATOM 769 C C . TYR A 1 97 ? -3.191 0.769 -0.033 1.00 95.44 97 TYR A C 1
ATOM 771 O O . TYR A 1 97 ? -4.308 1.163 0.315 1.00 95.44 97 TYR A O 1
ATOM 779 N N . ILE A 1 98 ? -2.877 -0.527 -0.059 1.00 95.75 98 ILE A N 1
ATOM 780 C CA . ILE A 1 98 ? -3.891 -1.548 0.174 1.00 95.75 98 ILE A CA 1
ATOM 781 C C . ILE A 1 98 ? -4.197 -1.726 1.665 1.00 95.75 98 ILE A C 1
ATOM 783 O O . ILE A 1 98 ? -5.332 -2.050 2.008 1.00 95.75 98 ILE A O 1
ATOM 787 N N . ARG A 1 99 ? -3.240 -1.428 2.558 1.00 97.69 99 ARG A N 1
ATOM 788 C CA . ARG A 1 99 ? -3.490 -1.316 4.000 1.00 97.69 99 ARG A CA 1
ATOM 789 C C . ARG A 1 99 ? -4.496 -0.215 4.299 1.00 97.69 99 ARG A C 1
ATOM 791 O O . ARG A 1 99 ? -5.462 -0.465 5.015 1.00 97.69 99 ARG A O 1
ATOM 798 N N . PHE A 1 100 ? -4.324 0.969 3.705 1.00 95.44 100 PHE A N 1
ATOM 799 C CA . PHE A 1 100 ? -5.313 2.044 3.780 1.00 95.44 100 PHE A CA 1
ATOM 800 C C . PHE A 1 100 ? -6.687 1.557 3.303 1.00 95.44 100 PHE A C 1
ATOM 802 O O . PHE A 1 100 ? -7.656 1.641 4.061 1.00 95.44 100 PHE A O 1
ATOM 809 N N . LEU A 1 101 ? -6.767 0.994 2.093 1.00 92.69 101 LEU A N 1
ATOM 810 C CA . LEU A 1 101 ? -8.042 0.581 1.507 1.00 92.69 101 LEU A CA 1
ATOM 811 C C . LEU A 1 101 ? -8.756 -0.469 2.369 1.00 92.69 101 LEU A C 1
ATOM 813 O O . LEU A 1 101 ? -9.946 -0.323 2.650 1.00 92.69 101 LEU A O 1
ATOM 817 N N . ALA A 1 102 ? -8.033 -1.489 2.834 1.00 93.69 102 ALA A N 1
ATOM 818 C CA . ALA A 1 102 ? -8.572 -2.521 3.714 1.00 93.69 102 ALA A CA 1
ATOM 819 C C . ALA A 1 102 ? -8.975 -1.959 5.090 1.00 93.69 102 ALA A C 1
ATOM 821 O O . ALA A 1 102 ? -10.024 -2.334 5.606 1.00 93.69 102 ALA A O 1
ATOM 822 N N . SER A 1 103 ? -8.203 -1.019 5.653 1.00 94.31 103 SER A N 1
ATOM 823 C CA . SER A 1 103 ? -8.529 -0.368 6.935 1.00 94.31 103 SER A CA 1
ATOM 824 C C . SER A 1 103 ? -9.771 0.513 6.872 1.00 94.31 103 SER A C 1
ATOM 826 O O . SER A 1 103 ? -10.536 0.564 7.830 1.00 94.31 103 SER A O 1
ATOM 828 N N . ARG A 1 104 ? -10.003 1.169 5.732 1.00 92.69 104 ARG A N 1
ATOM 829 C CA . ARG A 1 104 ? -11.160 2.040 5.514 1.00 92.69 104 ARG A CA 1
ATOM 830 C C . ARG A 1 104 ? -12.429 1.246 5.219 1.00 92.69 104 ARG A C 1
ATOM 832 O O . ARG A 1 104 ? -13.505 1.580 5.708 1.00 92.69 104 ARG A O 1
ATOM 839 N N . SER A 1 105 ? -12.305 0.216 4.388 1.00 89.19 105 SER A N 1
ATOM 840 C CA . SER A 1 105 ? -13.446 -0.565 3.903 1.00 89.19 105 SER A CA 1
ATOM 841 C C . SER A 1 105 ? -13.847 -1.682 4.871 1.00 89.19 105 SER A C 1
ATOM 843 O O . SER A 1 105 ? -15.032 -1.942 5.061 1.00 89.19 105 SER A O 1
ATOM 845 N N . GLY A 1 106 ? -12.874 -2.330 5.519 1.00 89.31 106 GLY A N 1
ATOM 846 C CA . GLY A 1 106 ? -13.096 -3.600 6.206 1.00 89.31 106 GLY A CA 1
ATOM 847 C C . GLY A 1 106 ? -13.373 -4.751 5.233 1.00 89.31 106 GLY A C 1
ATOM 848 O O . GLY A 1 106 ? -14.026 -5.721 5.619 1.00 89.31 106 GLY A O 1
ATOM 849 N N . ASP A 1 107 ? -12.934 -4.634 3.975 1.00 88.50 107 ASP A N 1
ATOM 850 C CA . ASP A 1 107 ? -13.214 -5.593 2.906 1.00 88.50 107 ASP A CA 1
ATOM 851 C C . ASP A 1 107 ? -12.090 -6.634 2.744 1.00 88.50 107 ASP A C 1
ATOM 853 O O . ASP A 1 107 ? -11.004 -6.304 2.246 1.00 88.50 107 ASP A O 1
ATOM 857 N N . PRO A 1 108 ? -12.322 -7.910 3.101 1.00 85.19 108 PRO A N 1
ATOM 858 C CA . PRO A 1 108 ? -11.324 -8.959 2.941 1.00 85.19 108 PRO A CA 1
ATOM 859 C C . PRO A 1 108 ? -11.035 -9.299 1.472 1.00 85.19 108 PRO A C 1
ATOM 861 O O . PRO A 1 108 ? -9.954 -9.818 1.181 1.00 85.19 108 PRO A O 1
ATOM 864 N N . ALA A 1 109 ? -11.919 -8.952 0.524 1.00 83.62 109 ALA A N 1
ATOM 865 C CA . ALA A 1 109 ? -11.675 -9.173 -0.904 1.00 83.62 109 ALA A CA 1
ATOM 866 C C . ALA A 1 109 ? -10.470 -8.378 -1.433 1.00 83.62 109 ALA A C 1
ATOM 868 O O . ALA A 1 109 ? -9.880 -8.766 -2.448 1.00 83.62 109 ALA A O 1
ATOM 869 N N . CYS A 1 110 ? -10.027 -7.336 -0.710 1.00 84.75 110 CYS A N 1
ATOM 870 C CA . CYS A 1 110 ? -8.801 -6.591 -1.008 1.00 84.75 110 CYS A CA 1
ATOM 871 C C . CYS A 1 110 ? -7.570 -7.498 -1.162 1.00 84.75 110 CYS A C 1
ATOM 873 O O . CYS A 1 110 ? -6.642 -7.137 -1.883 1.00 84.75 110 CYS A O 1
ATOM 875 N N . ILE A 1 111 ? -7.559 -8.689 -0.546 1.00 84.25 111 ILE A N 1
ATOM 876 C CA . ILE A 1 111 ? -6.447 -9.654 -0.624 1.00 84.25 111 ILE A CA 1
ATOM 877 C C . ILE A 1 111 ? -6.141 -10.104 -2.059 1.00 84.25 111 ILE A C 1
ATOM 879 O O . ILE A 1 111 ? -5.012 -10.491 -2.370 1.00 84.25 111 ILE A O 1
ATOM 883 N N . THR A 1 112 ? -7.135 -10.029 -2.946 1.00 76.06 112 THR A N 1
ATOM 884 C CA . THR A 1 112 ? -7.010 -10.410 -4.357 1.00 76.06 112 THR A CA 1
ATOM 885 C C . THR A 1 112 ? -6.434 -9.290 -5.223 1.00 76.06 112 THR A C 1
ATOM 887 O O . THR A 1 112 ? -5.807 -9.568 -6.247 1.00 76.06 112 THR A O 1
ATOM 890 N N . ALA A 1 113 ? -6.572 -8.028 -4.806 1.00 83.31 113 ALA A N 1
ATOM 891 C CA . ALA A 1 113 ? -6.175 -6.876 -5.610 1.00 83.31 113 ALA A CA 1
ATOM 892 C C . ALA A 1 113 ? -4.671 -6.861 -5.967 1.00 83.31 113 ALA A C 1
ATOM 894 O O . ALA A 1 113 ? -4.363 -6.663 -7.147 1.00 83.31 113 ALA A O 1
ATOM 895 N N . PRO A 1 114 ? -3.724 -7.144 -5.042 1.00 80.12 114 PRO A N 1
ATOM 896 C CA . PRO A 1 114 ? -2.302 -7.223 -5.384 1.00 80.12 114 PRO A CA 1
ATOM 897 C C . PRO A 1 114 ? -2.001 -8.271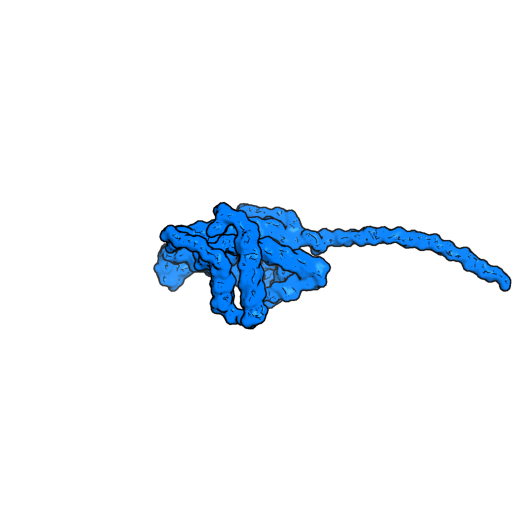 -6.462 1.00 80.12 114 PRO A C 1
ATOM 899 O O . PRO A 1 114 ? -1.212 -8.017 -7.373 1.00 80.12 114 PRO A O 1
ATOM 902 N N . VAL A 1 115 ? -2.664 -9.429 -6.387 1.00 73.56 115 VAL A N 1
ATOM 903 C CA . VAL A 1 115 ? -2.490 -10.539 -7.335 1.00 73.56 115 VAL A CA 1
ATOM 904 C C . VAL A 1 115 ? -3.026 -10.153 -8.710 1.00 73.56 115 VAL A C 1
ATOM 906 O O . VAL A 1 115 ? -2.339 -10.318 -9.716 1.00 73.56 115 VAL A O 1
ATOM 909 N N . MET A 1 116 ? -4.231 -9.585 -8.762 1.00 76.12 116 MET A N 1
ATOM 910 C CA . MET A 1 116 ? -4.873 -9.209 -10.021 1.00 76.12 116 MET A CA 1
ATOM 911 C C . MET A 1 116 ? -4.157 -8.069 -10.731 1.00 76.12 116 MET A C 1
ATOM 913 O O . MET A 1 116 ? -4.011 -8.093 -11.954 1.00 76.12 116 MET A O 1
ATOM 917 N N . TYR A 1 117 ? -3.643 -7.099 -9.976 1.00 79.19 117 TYR A N 1
ATOM 918 C CA . TYR A 1 117 ? -2.822 -6.042 -10.547 1.00 79.19 117 TYR A CA 1
ATOM 919 C C . TYR A 1 117 ? -1.501 -6.590 -11.110 1.00 79.19 117 TYR A C 1
ATOM 921 O O . TYR A 1 117 ? -1.099 -6.218 -12.212 1.00 79.19 117 TYR A O 1
ATOM 929 N N . ALA A 1 118 ? -0.855 -7.527 -10.414 1.00 74.88 118 ALA A N 1
ATOM 930 C CA . ALA A 1 118 ? 0.338 -8.210 -10.913 1.00 74.88 118 ALA A CA 1
ATOM 931 C C . ALA A 1 118 ? 0.070 -9.049 -12.174 1.00 74.88 118 ALA A C 1
ATOM 933 O O . ALA A 1 118 ? 0.879 -9.019 -13.103 1.00 74.88 118 ALA A O 1
ATOM 934 N N . ALA A 1 119 ? -1.069 -9.743 -12.241 1.00 67.12 119 ALA A N 1
ATOM 935 C CA . ALA A 1 119 ? -1.492 -10.485 -13.427 1.00 67.12 119 ALA A CA 1
ATOM 936 C C . ALA A 1 119 ? -1.745 -9.549 -14.618 1.00 67.12 119 ALA A C 1
ATOM 938 O O . ALA A 1 119 ? -1.243 -9.797 -15.714 1.00 67.12 119 ALA A O 1
ATOM 939 N N . LYS A 1 120 ? -2.444 -8.425 -14.395 1.00 75.31 120 LYS A N 1
ATOM 940 C CA . LYS A 1 120 ? -2.632 -7.385 -15.416 1.00 75.31 120 LYS A CA 1
ATOM 941 C C . LYS A 1 120 ? -1.288 -6.876 -15.940 1.00 75.31 120 LYS A C 1
ATOM 943 O O . LYS A 1 120 ? -1.099 -6.830 -17.150 1.00 75.31 120 LYS A O 1
ATOM 948 N N . LYS A 1 121 ? -0.348 -6.532 -15.050 1.00 73.81 121 LYS A N 1
ATOM 949 C CA . LYS A 1 121 ? 0.986 -6.048 -15.445 1.00 73.81 121 LYS A CA 1
ATOM 950 C C . LYS A 1 121 ? 1.769 -7.082 -16.250 1.00 73.81 121 LYS A C 1
ATOM 952 O O . LYS A 1 121 ? 2.410 -6.709 -17.223 1.00 73.81 121 LYS A O 1
ATOM 957 N N . LEU A 1 122 ? 1.693 -8.362 -15.886 1.00 68.50 122 LEU A N 1
ATOM 958 C CA . LEU A 1 122 ? 2.330 -9.436 -16.650 1.00 68.50 122 LEU A CA 1
ATOM 959 C C . LEU A 1 122 ? 1.734 -9.556 -18.062 1.00 68.50 122 LEU A C 1
ATOM 961 O O . LEU A 1 122 ? 2.480 -9.622 -19.033 1.00 68.50 122 LEU A O 1
ATOM 965 N N . ILE A 1 123 ? 0.404 -9.516 -18.192 1.00 67.56 123 ILE A N 1
ATOM 966 C CA . ILE A 1 123 ? -0.272 -9.527 -19.500 1.00 67.56 123 ILE A CA 1
ATOM 967 C C . ILE A 1 123 ? 0.148 -8.309 -20.327 1.00 67.56 123 ILE A C 1
ATOM 969 O O . ILE A 1 123 ? 0.546 -8.453 -21.480 1.00 67.56 123 ILE A O 1
ATOM 973 N N . ASP A 1 124 ? 0.114 -7.112 -19.741 1.00 70.81 124 ASP A N 1
ATOM 974 C CA . ASP A 1 124 ? 0.525 -5.890 -20.432 1.00 70.81 124 ASP A CA 1
ATOM 975 C C . ASP A 1 124 ? 2.005 -5.946 -20.842 1.00 70.81 124 ASP A C 1
ATOM 977 O O . ASP A 1 124 ? 2.354 -5.483 -21.925 1.00 70.81 124 ASP A O 1
ATOM 981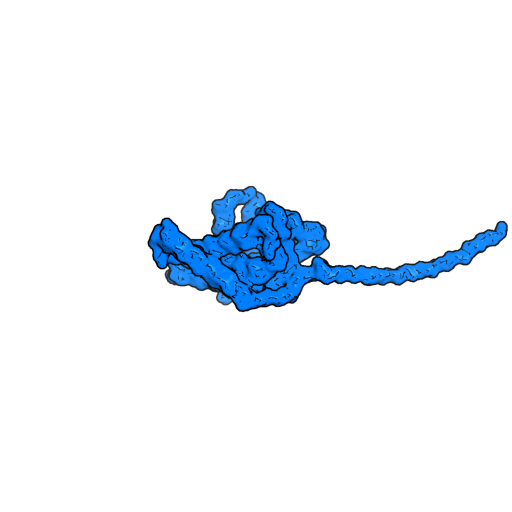 N N . GLN A 1 125 ? 2.875 -6.554 -20.032 1.00 73.00 125 GLN A N 1
ATOM 982 C CA . GLN A 1 125 ? 4.280 -6.793 -20.367 1.00 73.00 125 GLN A CA 1
ATOM 983 C C . GLN A 1 125 ? 4.430 -7.731 -21.565 1.00 73.00 125 GLN A C 1
ATOM 985 O O . GLN A 1 125 ? 5.119 -7.374 -22.518 1.00 73.00 125 GLN A O 1
ATOM 990 N N . MET A 1 126 ? 3.734 -8.870 -21.569 1.00 67.75 126 MET A N 1
ATOM 991 C CA . MET A 1 126 ? 3.741 -9.814 -22.694 1.00 67.75 126 MET A CA 1
ATOM 992 C C . MET A 1 126 ? 3.191 -9.194 -23.986 1.00 67.75 126 MET A C 1
ATOM 994 O O . MET A 1 126 ? 3.601 -9.567 -25.081 1.00 67.75 126 MET A O 1
ATOM 998 N N . LEU A 1 127 ? 2.274 -8.231 -23.870 1.00 72.00 127 LEU A N 1
ATOM 999 C CA . LEU A 1 127 ? 1.705 -7.501 -25.004 1.00 72.00 127 LEU A CA 1
ATOM 1000 C C . LEU A 1 127 ? 2.534 -6.275 -25.430 1.00 72.00 127 LEU A C 1
ATOM 1002 O O . LEU A 1 127 ? 2.117 -5.564 -26.345 1.00 72.00 127 LEU A O 1
ATOM 1006 N N . GLY A 1 128 ? 3.659 -5.978 -24.765 1.00 73.88 128 GLY A N 1
ATOM 1007 C CA . GLY A 1 128 ? 4.467 -4.778 -25.024 1.00 73.88 128 GLY A CA 1
ATOM 1008 C C . GLY A 1 128 ? 3.772 -3.461 -24.646 1.00 73.88 128 GLY A C 1
ATOM 1009 O O . GLY A 1 128 ? 4.133 -2.396 -25.137 1.00 73.88 128 GLY A O 1
ATOM 1010 N N . ARG A 1 129 ? 2.749 -3.525 -23.788 1.00 81.31 129 ARG A N 1
ATOM 1011 C CA . ARG A 1 129 ? 1.875 -2.418 -23.363 1.00 81.31 129 ARG A CA 1
ATOM 1012 C C . ARG A 1 129 ? 2.065 -2.018 -21.903 1.00 81.31 129 ARG A C 1
ATOM 1014 O O . ARG A 1 129 ? 1.296 -1.204 -21.406 1.00 81.31 129 ARG A O 1
ATOM 1021 N N . LEU A 1 130 ? 3.075 -2.549 -21.214 1.00 75.88 130 LEU A N 1
ATOM 1022 C CA . LEU A 1 130 ? 3.308 -2.282 -19.788 1.00 75.88 130 LEU A CA 1
ATOM 1023 C C . LEU A 1 130 ? 3.320 -0.779 -19.465 1.00 75.88 130 LEU A C 1
ATOM 1025 O O . LEU A 1 130 ? 2.683 -0.341 -18.510 1.00 75.88 130 LEU A O 1
ATOM 1029 N N . GLN A 1 131 ? 3.968 0.017 -20.316 1.00 81.12 131 GLN A N 1
ATOM 1030 C CA . GLN A 1 131 ? 4.070 1.466 -20.129 1.00 81.12 131 GLN A CA 1
ATOM 1031 C C . GLN A 1 131 ? 2.788 2.232 -20.496 1.00 81.12 131 GLN A C 1
ATOM 1033 O O . GLN A 1 131 ? 2.646 3.392 -20.137 1.00 81.12 131 GLN A O 1
ATOM 1038 N N . ALA A 1 132 ? 1.789 1.600 -21.120 1.00 68.50 132 ALA A N 1
ATOM 1039 C CA . ALA A 1 132 ? 0.466 2.213 -21.274 1.00 68.50 132 ALA A CA 1
ATOM 1040 C C . ALA A 1 132 ? -0.288 2.322 -19.932 1.00 68.50 132 ALA A C 1
ATOM 1042 O O . ALA A 1 132 ? -1.287 3.029 -19.837 1.00 68.50 132 ALA A O 1
ATOM 1043 N N . GLY A 1 133 ? 0.179 1.624 -18.891 1.00 61.00 133 GLY A N 1
ATOM 1044 C CA . GLY A 1 133 ? -0.355 1.704 -17.533 1.00 61.00 133 GLY A CA 1
ATOM 1045 C C . GLY A 1 133 ? 0.185 2.866 -16.694 1.00 61.00 133 GLY A C 1
ATOM 1046 O O . GLY A 1 133 ? -0.065 2.876 -15.490 1.00 61.00 133 GLY A O 1
ATOM 1047 N N . GLN A 1 134 ? 0.950 3.795 -17.278 1.00 60.91 134 GLN A N 1
ATOM 1048 C CA . GLN A 1 134 ? 1.497 4.953 -16.569 1.00 60.91 134 GLN A CA 1
ATOM 1049 C C . GLN A 1 134 ? 0.370 5.813 -15.985 1.00 60.91 134 GLN A C 1
ATOM 1051 O O . GLN A 1 134 ? -0.303 6.556 -16.693 1.00 60.91 134 GLN A O 1
ATOM 1056 N N . ALA A 1 135 ? 0.162 5.709 -14.673 1.00 53.44 135 ALA A N 1
ATOM 1057 C CA . ALA A 1 135 ? -0.761 6.571 -13.937 1.00 53.44 135 ALA A CA 1
ATOM 1058 C C . ALA A 1 135 ? -0.091 7.879 -13.470 1.00 53.44 135 ALA A C 1
ATOM 1060 O O . ALA A 1 135 ? -0.784 8.827 -13.109 1.00 53.44 135 ALA A O 1
ATOM 1061 N N . GLN A 1 136 ? 1.245 7.928 -13.478 1.00 62.06 136 GLN A N 1
ATOM 1062 C CA . GLN A 1 136 ? 2.064 9.044 -13.004 1.00 62.06 136 GLN A CA 1
ATOM 1063 C C . GLN A 1 136 ? 2.928 9.514 -14.179 1.00 62.06 136 GLN A C 1
ATOM 1065 O O . GLN A 1 136 ? 3.719 8.740 -14.720 1.00 62.06 136 GLN A O 1
ATOM 1070 N N . GLY A 1 137 ? 2.684 10.740 -14.649 1.00 61.09 137 GLY A N 1
ATOM 1071 C CA . GLY A 1 137 ? 3.229 11.241 -15.910 1.00 61.09 137 GLY A CA 1
ATOM 1072 C C . GLY A 1 137 ? 4.755 11.184 -15.942 1.00 61.09 137 GLY A C 1
ATOM 1073 O O . GLY A 1 137 ? 5.405 11.902 -15.197 1.00 61.09 137 GLY A O 1
ATOM 1074 N N . GLY A 1 138 ? 5.307 10.334 -16.812 1.00 73.44 138 GLY A N 1
ATOM 1075 C CA . GLY A 1 138 ? 6.749 10.219 -17.050 1.00 73.44 138 GLY A CA 1
ATOM 1076 C C . GLY A 1 138 ? 7.473 9.106 -16.286 1.00 73.44 138 GLY A C 1
ATOM 1077 O O . GLY A 1 138 ? 8.591 8.780 -16.670 1.00 73.44 138 GLY A O 1
ATOM 1078 N N . HIS A 1 139 ? 6.858 8.471 -15.283 1.00 81.31 139 HIS A N 1
ATOM 1079 C CA . HIS A 1 139 ? 7.499 7.392 -14.515 1.00 81.31 139 HIS A CA 1
ATOM 1080 C C . HIS A 1 139 ? 7.186 6.015 -15.106 1.00 81.31 139 HIS A C 1
ATOM 1082 O O . HIS A 1 139 ? 6.040 5.762 -15.484 1.00 81.31 139 HIS A O 1
ATOM 1088 N N . PRO A 1 140 ? 8.146 5.083 -15.189 1.00 83.62 140 PRO A N 1
ATOM 1089 C CA . PRO A 1 140 ? 7.903 3.758 -15.717 1.00 83.62 140 PRO A CA 1
ATOM 1090 C C . PRO A 1 140 ? 7.016 2.932 -14.780 1.00 83.62 140 PRO A C 1
ATOM 1092 O O . PRO A 1 140 ? 7.092 2.989 -13.546 1.00 83.62 140 PRO A O 1
ATOM 1095 N N . VAL A 1 141 ? 6.175 2.102 -15.393 1.00 83.88 141 VAL A N 1
ATOM 1096 C CA . VAL A 1 141 ? 5.483 1.022 -14.693 1.00 83.88 141 VAL A CA 1
ATOM 1097 C C . VAL A 1 141 ? 6.455 -0.138 -14.548 1.00 83.88 141 VAL A C 1
ATOM 1099 O O . VAL A 1 141 ? 6.899 -0.714 -15.545 1.00 83.88 141 VAL A O 1
ATOM 1102 N N . LEU A 1 142 ? 6.752 -0.498 -13.301 1.00 84.75 142 LEU A N 1
ATOM 1103 C CA . LEU A 1 142 ? 7.589 -1.650 -12.995 1.00 84.75 142 LEU A CA 1
ATOM 1104 C C . LEU A 1 142 ? 6.917 -2.958 -13.443 1.00 84.75 142 LEU A C 1
ATOM 1106 O O . LEU A 1 142 ? 5.729 -3.162 -13.133 1.00 84.75 142 LEU A O 1
ATOM 1110 N N . PRO A 1 143 ? 7.674 -3.868 -14.090 1.00 82.25 143 PRO A N 1
ATOM 1111 C CA . PRO A 1 143 ? 7.258 -5.244 -14.323 1.00 82.25 143 PRO A CA 1
ATOM 1112 C C . PRO A 1 143 ? 6.667 -5.927 -13.088 1.00 82.25 143 PRO A C 1
ATOM 1114 O O . PRO A 1 143 ? 6.853 -5.519 -11.937 1.00 82.25 143 PRO A O 1
ATOM 1117 N N . SER A 1 144 ? 5.917 -6.998 -13.332 1.00 76.31 144 SER A N 1
ATOM 1118 C CA . SER A 1 144 ? 5.345 -7.784 -12.243 1.00 76.31 144 SER A CA 1
ATOM 1119 C C . SER A 1 144 ? 6.449 -8.424 -11.388 1.00 76.31 144 SER A C 1
ATOM 1121 O O . SER A 1 144 ? 7.459 -8.880 -11.925 1.00 76.31 144 SER A O 1
ATOM 1123 N N . ASN A 1 145 ? 6.257 -8.446 -10.064 1.00 81.00 145 ASN A N 1
ATOM 1124 C CA . ASN A 1 145 ? 7.163 -9.078 -9.103 1.00 81.00 145 ASN A CA 1
ATOM 1125 C C . ASN A 1 145 ? 6.347 -9.730 -7.965 1.00 81.00 145 ASN A C 1
ATOM 1127 O O . ASN A 1 145 ? 5.563 -9.038 -7.304 1.00 81.00 145 ASN A O 1
ATOM 1131 N N . PRO A 1 146 ? 6.519 -11.040 -7.703 1.00 79.62 146 PRO A N 1
ATOM 1132 C CA . PRO A 1 146 ? 5.729 -11.770 -6.709 1.00 79.62 146 PRO A CA 1
ATOM 1133 C C . PRO A 1 146 ? 6.000 -11.340 -5.259 1.00 79.62 146 PRO A C 1
ATOM 1135 O O . PRO A 1 146 ? 5.122 -11.455 -4.406 1.00 79.62 146 PRO A O 1
ATOM 1138 N N . TYR A 1 147 ? 7.180 -10.803 -4.955 1.00 84.94 147 TYR A N 1
ATOM 1139 C CA . TYR A 1 147 ? 7.503 -10.317 -3.614 1.00 84.94 147 TYR A CA 1
ATOM 1140 C C . TYR A 1 147 ? 6.812 -8.984 -3.306 1.00 84.94 147 TYR A C 1
ATOM 1142 O O . TYR A 1 147 ? 6.357 -8.780 -2.182 1.00 84.94 147 TYR A O 1
ATOM 1150 N N . VAL A 1 148 ? 6.636 -8.117 -4.309 1.00 88.31 148 VAL A N 1
ATOM 1151 C CA . VAL A 1 148 ? 5.788 -6.914 -4.191 1.00 88.31 148 VAL A CA 1
ATOM 1152 C C . VAL A 1 148 ? 4.332 -7.314 -3.925 1.00 88.31 148 VAL A C 1
ATOM 1154 O O . VAL A 1 148 ? 3.666 -6.710 -3.085 1.00 88.31 148 VAL A O 1
ATOM 1157 N N . VAL A 1 149 ? 3.842 -8.372 -4.585 1.00 83.00 149 VAL A N 1
ATOM 1158 C CA . VAL A 1 149 ? 2.497 -8.926 -4.340 1.00 83.00 149 VAL A CA 1
ATOM 1159 C C . VAL A 1 149 ? 2.352 -9.415 -2.903 1.00 83.00 149 VAL A C 1
ATOM 1161 O O . VAL A 1 149 ? 1.366 -9.074 -2.253 1.00 83.00 149 VAL A O 1
ATOM 1164 N N . ALA A 1 150 ? 3.332 -10.165 -2.392 1.00 84.62 150 ALA A N 1
ATOM 1165 C CA . ALA A 1 150 ? 3.315 -10.672 -1.022 1.00 84.62 150 ALA A CA 1
ATOM 1166 C C . ALA A 1 150 ? 3.261 -9.535 0.015 1.00 84.62 150 ALA A C 1
ATOM 1168 O O . ALA A 1 150 ? 2.498 -9.612 0.981 1.00 84.62 150 ALA A O 1
ATOM 1169 N N . TRP A 1 151 ? 4.006 -8.448 -0.207 1.00 95.88 151 TRP A N 1
ATOM 1170 C CA . TRP A 1 151 ? 3.907 -7.244 0.621 1.00 95.88 151 TRP A CA 1
ATOM 1171 C C . TRP A 1 151 ? 2.533 -6.576 0.509 1.00 95.88 151 TRP A C 1
ATOM 1173 O O . TRP A 1 151 ? 1.941 -6.255 1.535 1.00 95.88 151 TRP A O 1
ATOM 1183 N N . GLY A 1 152 ? 1.954 -6.464 -0.688 1.00 93.12 152 GLY A N 1
ATOM 1184 C CA . GLY A 1 152 ? 0.571 -6.001 -0.845 1.00 93.12 152 GLY A CA 1
ATOM 1185 C C . GLY A 1 152 ? -0.429 -6.855 -0.050 1.00 93.12 152 GLY A C 1
ATOM 1186 O O . GLY A 1 152 ? -1.245 -6.333 0.702 1.00 93.12 152 GLY A O 1
ATOM 1187 N N . GLN A 1 153 ? -0.338 -8.182 -0.131 1.00 90.69 153 GLN A N 1
ATOM 1188 C CA . GLN A 1 153 ? -1.217 -9.075 0.633 1.00 90.69 153 GLN A CA 1
ATOM 1189 C C . GLN A 1 153 ? -1.047 -8.907 2.147 1.00 90.69 153 GLN A C 1
ATOM 1191 O O . GLN A 1 153 ? -2.032 -8.913 2.883 1.00 90.69 153 GLN A O 1
ATOM 1196 N N . ARG A 1 154 ? 0.186 -8.690 2.618 1.00 96.31 154 ARG A N 1
ATOM 1197 C CA . ARG A 1 154 ? 0.448 -8.364 4.024 1.00 96.31 154 ARG A CA 1
ATOM 1198 C C . ARG A 1 154 ? -0.200 -7.040 4.435 1.00 96.31 154 ARG A C 1
ATOM 1200 O O . ARG A 1 154 ? -0.794 -6.977 5.506 1.00 96.31 154 ARG A O 1
ATOM 1207 N N . GLY A 1 155 ? -0.152 -6.028 3.566 1.00 97.44 155 GLY A N 1
ATOM 1208 C CA . GLY A 1 155 ? -0.825 -4.746 3.778 1.00 97.44 155 GLY A CA 1
ATOM 1209 C C . GLY A 1 155 ? -2.326 -4.911 3.999 1.00 97.44 155 GLY A C 1
ATOM 1210 O O . GLY A 1 155 ? -2.880 -4.300 4.906 1.00 97.44 155 GLY A O 1
ATOM 1211 N N . VAL A 1 156 ? -2.979 -5.810 3.255 1.00 94.44 156 VAL A N 1
ATOM 1212 C CA . VAL A 1 156 ? -4.406 -6.120 3.456 1.00 94.44 156 VAL A CA 1
ATOM 1213 C C . VAL A 1 156 ? -4.666 -6.670 4.852 1.00 94.44 156 VAL A C 1
ATOM 1215 O O . VAL A 1 156 ? -5.569 -6.193 5.531 1.00 94.44 156 VAL A O 1
ATOM 1218 N N . LEU A 1 157 ? -3.886 -7.661 5.290 1.00 95.75 157 LEU A N 1
ATOM 1219 C CA . LEU A 1 157 ? -4.070 -8.283 6.604 1.00 95.75 157 LEU A CA 1
ATOM 1220 C C . LEU A 1 157 ? -3.898 -7.264 7.736 1.00 95.75 157 LEU A C 1
ATOM 1222 O O . LEU A 1 157 ? -4.725 -7.212 8.646 1.00 95.75 157 LEU A O 1
ATOM 1226 N N . ASP A 1 158 ? -2.868 -6.422 7.641 1.00 98.06 158 ASP A N 1
ATOM 1227 C CA . ASP A 1 158 ? -2.620 -5.362 8.618 1.00 98.06 158 ASP A CA 1
ATOM 1228 C C . ASP A 1 158 ? -3.723 -4.286 8.564 1.00 98.06 158 ASP A C 1
ATOM 1230 O O . ASP A 1 158 ? -4.160 -3.796 9.601 1.00 98.06 158 ASP A O 1
ATOM 1234 N N . GLY A 1 159 ? -4.264 -3.981 7.383 1.00 96.56 159 GLY A N 1
ATOM 1235 C CA . GLY A 1 159 ? -5.372 -3.037 7.228 1.00 96.56 159 GLY A CA 1
ATOM 1236 C C . GLY A 1 159 ? -6.682 -3.564 7.814 1.00 96.56 159 GLY A C 1
ATOM 1237 O O . GLY A 1 159 ? -7.389 -2.840 8.506 1.00 96.56 159 GLY A O 1
ATOM 1238 N N . LEU A 1 160 ? -6.994 -4.847 7.623 1.00 94.56 160 LEU A N 1
ATOM 1239 C CA . LEU A 1 160 ? -8.158 -5.483 8.254 1.00 94.56 160 LEU A CA 1
ATOM 1240 C C . LEU A 1 160 ? -8.038 -5.520 9.781 1.00 94.56 160 LEU A C 1
ATOM 1242 O O . LEU A 1 160 ? -9.055 -5.462 10.478 1.00 94.56 160 LEU A O 1
ATOM 1246 N N . LYS A 1 161 ? -6.811 -5.614 10.303 1.00 96.56 161 LYS A N 1
ATOM 1247 C CA . LYS A 1 161 ? -6.546 -5.468 11.733 1.00 96.56 161 LYS A CA 1
ATOM 1248 C C . LYS A 1 161 ? -6.829 -4.034 12.191 1.00 96.56 161 LYS A C 1
ATOM 1250 O O . LYS A 1 161 ? -7.616 -3.869 13.120 1.00 96.56 161 LYS A O 1
ATOM 1255 N N . ASP A 1 162 ? -6.297 -3.028 11.492 1.00 96.44 162 ASP A N 1
ATOM 1256 C CA . ASP A 1 162 ? -6.575 -1.610 11.774 1.00 96.44 162 ASP A CA 1
ATOM 1257 C C . ASP A 1 162 ? -8.099 -1.326 11.765 1.00 96.44 162 ASP A C 1
ATOM 1259 O O . ASP A 1 162 ? -8.618 -0.635 12.642 1.00 96.44 162 ASP A O 1
ATOM 1263 N N . TYR A 1 163 ? -8.847 -1.920 10.821 1.00 94.75 163 TYR A N 1
ATOM 1264 C CA . TYR A 1 163 ? -10.311 -1.809 10.753 1.00 94.75 163 TYR A CA 1
ATOM 1265 C C . TYR A 1 163 ? -11.001 -2.340 12.017 1.00 94.75 163 TYR A C 1
ATOM 1267 O O . TYR A 1 163 ? -11.900 -1.687 12.548 1.00 94.75 163 TYR A O 1
ATOM 1275 N N . LYS A 1 164 ? -10.596 -3.522 12.502 1.00 94.75 164 LYS A N 1
ATOM 1276 C CA . LYS A 1 164 ? -11.179 -4.159 13.696 1.00 94.75 164 LYS A CA 1
ATOM 1277 C C . LYS A 1 164 ? -10.831 -3.424 14.983 1.00 94.75 164 LYS A C 1
ATOM 1279 O O . LYS A 1 164 ? -11.656 -3.393 15.891 1.00 94.75 164 LYS A O 1
ATOM 1284 N N . GLU A 1 165 ? -9.644 -2.830 15.053 1.00 95.31 165 GLU A N 1
ATOM 1285 C CA . GLU A 1 165 ? -9.246 -1.975 16.172 1.00 95.31 165 GLU A CA 1
ATOM 1286 C C . GLU A 1 165 ? -10.096 -0.698 16.222 1.00 95.31 165 GLU A C 1
ATOM 1288 O O . GLU A 1 165 ? -10.575 -0.322 17.291 1.00 95.31 165 GLU A O 1
ATOM 1293 N N . ALA A 1 166 ? -10.355 -0.073 15.069 1.00 93.19 166 ALA A N 1
ATOM 1294 C CA . ALA A 1 166 ? -11.204 1.115 14.976 1.00 93.19 166 ALA A CA 1
ATOM 1295 C C . ALA A 1 166 ? -12.707 0.813 15.122 1.00 93.19 166 ALA A C 1
ATOM 1297 O O . ALA A 1 166 ? -13.472 1.679 15.544 1.00 93.19 166 ALA A O 1
ATOM 1298 N N . ASN A 1 167 ? -13.140 -0.408 14.787 1.00 93.06 167 ASN A N 1
ATOM 1299 C CA . ASN A 1 167 ? -14.542 -0.827 14.807 1.00 93.06 167 ASN A CA 1
ATOM 1300 C C . ASN A 1 167 ? -14.728 -2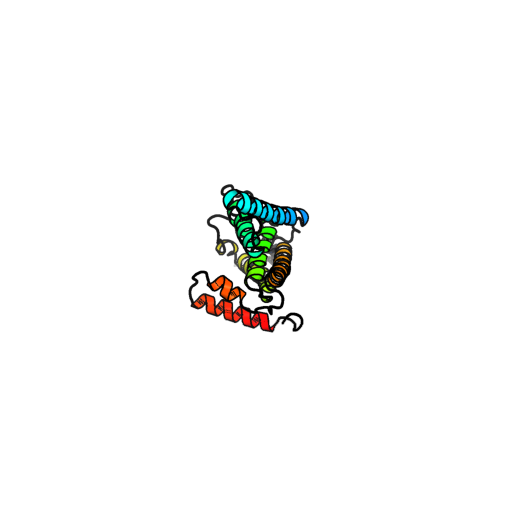.154 15.573 1.00 93.06 167 ASN A C 1
ATOM 1302 O O . ASN A 1 167 ? -15.051 -3.183 14.960 1.00 93.06 167 ASN A O 1
ATOM 1306 N N . PRO A 1 168 ? -14.545 -2.170 16.908 1.00 93.38 168 PRO A N 1
ATOM 1307 C CA . PRO A 1 168 ? -14.691 -3.389 17.694 1.00 93.38 168 PRO A CA 1
ATOM 1308 C C . PRO A 1 168 ? -16.079 -4.014 17.514 1.00 93.38 168 PRO A C 1
ATOM 1310 O O . PRO A 1 168 ? -17.103 -3.359 17.685 1.00 93.38 168 PRO A O 1
ATOM 1313 N N . GLY A 1 169 ? -16.119 -5.296 17.148 1.00 87.56 169 GLY A N 1
ATOM 1314 C CA . GLY A 1 169 ? -17.366 -6.044 16.948 1.00 87.56 169 GLY A CA 1
ATOM 1315 C C . GLY A 1 169 ? -18.082 -5.799 15.613 1.00 87.56 169 GLY A C 1
ATOM 1316 O O . GLY A 1 169 ? -19.020 -6.532 15.306 1.00 87.56 169 GLY A O 1
ATOM 1317 N N . ALA A 1 170 ? -17.638 -4.847 14.784 1.00 88.25 170 ALA A N 1
ATOM 1318 C CA . ALA A 1 170 ? -18.217 -4.662 13.455 1.00 88.25 170 ALA A CA 1
ATOM 1319 C C . ALA A 1 170 ? -17.884 -5.857 12.540 1.00 88.25 170 ALA A C 1
ATOM 1321 O O . ALA A 1 170 ? -16.746 -6.345 12.566 1.00 88.25 170 ALA A O 1
ATOM 1322 N N . PRO A 1 171 ? -18.829 -6.348 11.719 1.00 88.19 171 PRO A N 1
ATOM 1323 C CA . PRO A 1 171 ? -18.545 -7.387 10.734 1.00 88.19 171 PRO A CA 1
ATOM 1324 C C . PRO A 1 171 ? -17.619 -6.859 9.629 1.00 88.19 171 PRO A C 1
ATOM 1326 O O . PRO A 1 171 ? -17.508 -5.652 9.418 1.00 88.19 171 PRO A O 1
ATOM 1329 N N . TYR A 1 172 ? -16.948 -7.769 8.922 1.00 87.38 172 TYR A N 1
ATOM 1330 C CA . TYR A 1 172 ? -16.272 -7.408 7.676 1.00 87.38 172 TYR A CA 1
ATOM 1331 C C . TYR A 1 172 ? -17.300 -7.018 6.608 1.00 87.38 172 TYR A C 1
ATOM 1333 O O . TYR A 1 172 ? -18.451 -7.455 6.650 1.00 87.38 172 TYR A O 1
ATOM 1341 N N . LYS A 1 173 ? -16.885 -6.186 5.652 1.00 83.06 173 LYS A N 1
ATOM 1342 C CA . LYS A 1 173 ? -17.758 -5.632 4.613 1.00 83.06 173 LYS A CA 1
ATOM 1343 C C . LYS A 1 173 ? -17.263 -6.038 3.232 1.00 83.06 173 LYS A C 1
ATOM 1345 O O . LYS A 1 173 ? -16.563 -5.277 2.561 1.00 83.06 173 LYS A O 1
ATOM 1350 N N . LEU A 1 174 ? -17.624 -7.247 2.818 1.00 79.06 174 LEU A N 1
ATOM 1351 C CA . LEU A 1 174 ? -17.257 -7.779 1.509 1.00 79.06 174 LEU A CA 1
ATOM 1352 C C . LEU A 1 174 ? -17.748 -6.857 0.376 1.00 79.06 174 LEU A C 1
ATOM 1354 O O . LEU A 1 174 ? -18.913 -6.466 0.357 1.00 79.06 174 LEU A O 1
ATOM 1358 N N . GLY A 1 175 ? -16.862 -6.501 -0.554 1.00 67.50 175 GLY A N 1
ATOM 1359 C CA . GLY A 1 175 ? -17.158 -5.635 -1.705 1.00 67.50 175 GLY A CA 1
ATOM 1360 C C . GLY A 1 175 ? -17.103 -4.124 -1.431 1.00 67.50 175 GLY A C 1
ATOM 1361 O O . GLY A 1 175 ? -17.115 -3.330 -2.374 1.00 67.50 175 GLY A O 1
ATOM 1362 N N . SER A 1 176 ? -16.988 -3.693 -0.171 1.00 72.81 176 SER A N 1
ATOM 1363 C CA . SER A 1 176 ? -16.982 -2.265 0.190 1.00 72.81 176 SER A CA 1
ATOM 1364 C C . SER A 1 176 ? -15.707 -1.516 -0.220 1.00 72.81 176 SER A C 1
ATOM 1366 O O . SER A 1 176 ? -15.683 -0.279 -0.231 1.00 72.81 176 SER A O 1
ATOM 1368 N N . ALA A 1 177 ? -14.647 -2.223 -0.625 1.00 64.12 177 ALA A N 1
ATOM 1369 C CA . ALA A 1 177 ? -13.481 -1.591 -1.236 1.00 64.12 177 ALA A CA 1
ATOM 1370 C C . ALA A 1 177 ? -13.835 -0.924 -2.571 1.00 64.12 177 ALA A C 1
ATOM 1372 O O . ALA A 1 177 ? -13.316 0.150 -2.879 1.00 64.12 177 ALA A O 1
ATOM 1373 N N . VAL A 1 178 ? -14.763 -1.511 -3.338 1.00 62.06 178 VAL A N 1
ATOM 1374 C CA . VAL A 1 178 ? -15.244 -0.930 -4.601 1.00 62.06 178 VAL A CA 1
ATOM 1375 C C . VAL A 1 178 ? -15.983 0.379 -4.340 1.00 62.06 178 VAL A C 1
ATOM 1377 O O . VAL A 1 178 ? -15.741 1.358 -5.037 1.00 62.06 178 VAL A O 1
ATOM 1380 N N . GLU A 1 179 ? -16.816 0.433 -3.301 1.00 55.69 179 GLU A N 1
ATOM 1381 C CA . GLU A 1 179 ? -17.515 1.656 -2.880 1.00 55.69 179 GLU A CA 1
ATOM 1382 C C . GLU A 1 179 ? -16.537 2.727 -2.378 1.00 55.69 179 GLU A C 1
ATOM 1384 O O . GLU A 1 179 ? -16.652 3.902 -2.727 1.00 55.69 179 GLU A O 1
ATOM 1389 N N . SER A 1 180 ? -15.520 2.311 -1.617 1.00 54.19 180 SER A N 1
ATOM 1390 C CA . SER A 1 180 ? -14.475 3.200 -1.094 1.00 54.19 180 SER A CA 1
ATOM 1391 C C . SER A 1 180 ? -13.627 3.828 -2.206 1.00 54.19 180 SER A C 1
ATOM 1393 O O . SER A 1 180 ? -13.183 4.967 -2.067 1.00 54.19 180 SER A O 1
ATOM 1395 N N . LEU A 1 181 ? -13.433 3.113 -3.321 1.00 47.81 181 LEU A N 1
ATOM 1396 C CA . LEU A 1 181 ? -12.772 3.622 -4.527 1.00 47.81 181 LEU A CA 1
ATOM 1397 C C . LEU A 1 181 ? -13.730 4.403 -5.446 1.00 47.81 181 LEU A C 1
ATOM 1399 O O . LEU A 1 181 ? -13.285 5.316 -6.139 1.00 47.81 181 LEU A O 1
ATOM 1403 N N . ALA A 1 182 ? -15.032 4.094 -5.435 1.00 41.69 182 ALA A N 1
ATOM 1404 C CA . ALA A 1 182 ? -16.070 4.783 -6.212 1.00 41.69 182 ALA A CA 1
ATOM 1405 C C . ALA A 1 182 ? -16.402 6.197 -5.697 1.00 41.69 182 ALA A C 1
ATOM 1407 O O . ALA A 1 182 ? -17.041 6.971 -6.408 1.00 41.69 182 ALA A O 1
ATOM 1408 N N . ALA A 1 183 ? -15.922 6.571 -4.505 1.00 42.31 183 ALA A N 1
ATOM 1409 C CA . ALA A 1 183 ? -15.916 7.961 -4.039 1.00 42.31 183 ALA A CA 1
ATOM 1410 C C . ALA A 1 183 ? -15.003 8.886 -4.882 1.00 42.31 183 ALA A C 1
ATOM 1412 O O . ALA A 1 183 ? -15.043 10.104 -4.714 1.00 42.31 183 ALA A O 1
ATOM 1413 N N . PHE A 1 184 ? -14.216 8.330 -5.810 1.00 37.06 184 PHE A N 1
ATOM 1414 C CA . PHE A 1 184 ? -13.540 9.064 -6.878 1.00 37.06 184 PHE A CA 1
ATOM 1415 C C . PHE A 1 184 ? -14.357 8.925 -8.174 1.00 37.06 184 PHE A C 1
ATOM 1417 O O . PHE A 1 184 ? -14.714 7.804 -8.541 1.00 37.06 184 PHE A O 1
ATOM 1424 N N . PRO A 1 185 ? -14.696 10.023 -8.876 1.00 36.44 185 PRO A N 1
ATOM 1425 C CA . PRO A 1 185 ? -15.607 9.968 -10.014 1.00 36.44 185 PRO A CA 1
ATOM 1426 C C . PRO A 1 185 ? -14.979 9.168 -11.161 1.00 36.44 185 PRO A C 1
ATOM 1428 O O . PRO A 1 185 ? -14.076 9.643 -11.846 1.00 36.44 185 PRO A O 1
ATOM 1431 N N . TYR A 1 186 ? -15.479 7.953 -11.385 1.00 40.62 186 TYR A N 1
ATOM 1432 C CA . TYR A 1 186 ? -15.142 7.127 -12.541 1.00 40.62 186 TYR A CA 1
ATOM 1433 C C . TYR A 1 186 ? -16.352 6.978 -13.471 1.00 40.62 186 TYR A C 1
ATOM 1435 O O . TYR A 1 186 ? -17.496 7.008 -13.012 1.00 40.62 186 TYR A O 1
ATOM 1443 N N . PRO A 1 187 ? -16.132 6.772 -14.783 1.00 44.31 187 PRO A N 1
ATOM 1444 C CA . PRO A 1 187 ? -17.210 6.487 -15.720 1.00 44.31 187 PRO A CA 1
ATOM 1445 C C . PRO A 1 187 ? -18.019 5.266 -15.267 1.00 44.31 187 PRO A C 1
ATOM 1447 O O . PRO A 1 187 ? -17.462 4.211 -14.956 1.00 44.31 187 PRO A O 1
ATOM 1450 N N . GLN A 1 188 ? -19.343 5.395 -15.265 1.00 40.19 188 GLN A N 1
ATOM 1451 C CA . GLN A 1 188 ? -20.281 4.420 -14.691 1.00 40.19 188 GLN A CA 1
ATOM 1452 C C . GLN A 1 188 ? -20.136 3.009 -15.291 1.00 40.19 188 GLN A C 1
ATOM 1454 O O . GLN A 1 188 ? -20.261 2.008 -14.590 1.00 40.19 188 GLN A O 1
ATOM 1459 N N . SER A 1 189 ? -19.745 2.919 -16.566 1.00 40.53 189 SER A N 1
ATOM 1460 C CA . SER A 1 189 ? -19.453 1.661 -17.268 1.00 40.53 189 SER A CA 1
ATOM 1461 C C . SER A 1 189 ? -18.238 0.896 -16.727 1.00 40.53 189 SER A C 1
ATOM 1463 O O . SER A 1 189 ? -18.096 -0.298 -16.992 1.00 40.53 189 SER A O 1
ATOM 1465 N N . PHE A 1 190 ? -17.337 1.576 -16.015 1.00 37.94 190 PHE A N 1
ATOM 1466 C CA . PHE A 1 190 ? -16.148 0.991 -15.397 1.00 37.94 190 PHE A CA 1
ATOM 1467 C C . PHE A 1 190 ? -16.451 0.515 -13.969 1.00 37.94 190 PHE A C 1
ATOM 1469 O O . PHE A 1 190 ? -16.114 -0.614 -13.620 1.00 37.94 190 PHE A O 1
ATOM 1476 N N . ALA A 1 191 ? -17.192 1.312 -13.191 1.00 36.72 191 ALA A N 1
ATOM 1477 C CA . ALA A 1 191 ? -17.616 0.966 -11.831 1.00 36.72 191 ALA A CA 1
ATOM 1478 C C . ALA A 1 191 ? -18.443 -0.334 -11.777 1.00 36.72 191 ALA A C 1
ATOM 1480 O O . ALA A 1 191 ? -18.190 -1.192 -10.932 1.00 36.72 191 ALA A O 1
ATOM 1481 N N . SER A 1 192 ? -19.363 -0.545 -12.728 1.00 39.09 192 SER A N 1
ATOM 1482 C CA . SER A 1 192 ? -20.174 -1.772 -12.791 1.00 39.09 192 SER A CA 1
ATOM 1483 C C . SER A 1 192 ? -19.353 -3.032 -13.097 1.00 39.09 192 SER A C 1
ATOM 1485 O O . SER A 1 192 ? -19.674 -4.111 -12.605 1.00 39.09 192 SER A O 1
ATOM 1487 N N . LYS A 1 193 ? -18.271 -2.909 -13.880 1.00 41.34 193 LYS A N 1
ATOM 1488 C CA . LYS A 1 193 ? -17.378 -4.037 -14.199 1.00 41.34 193 LYS A CA 1
ATOM 1489 C C . LYS A 1 193 ? -16.481 -4.402 -13.018 1.00 41.34 193 LYS A C 1
ATOM 1491 O O . LYS A 1 193 ? -16.255 -5.583 -12.776 1.00 41.34 193 LYS A O 1
ATOM 1496 N N . VAL A 1 194 ? -16.012 -3.402 -12.271 1.00 39.88 194 VAL A N 1
ATOM 1497 C CA . VAL A 1 194 ? -15.229 -3.604 -11.042 1.00 39.88 194 VAL A CA 1
ATOM 1498 C C . VAL A 1 194 ? -16.098 -4.213 -9.937 1.00 39.88 194 VAL A C 1
ATOM 1500 O O . VAL A 1 194 ? -15.673 -5.176 -9.305 1.00 39.88 194 VAL A O 1
ATOM 1503 N N . GLY A 1 195 ? -17.333 -3.727 -9.762 1.00 37.50 195 GLY A N 1
ATOM 1504 C CA . GLY A 1 195 ? -18.299 -4.300 -8.818 1.00 37.50 195 GLY A CA 1
ATOM 1505 C C . GLY A 1 195 ? -18.610 -5.769 -9.109 1.00 37.50 195 GLY A C 1
ATOM 1506 O O . GLY A 1 195 ? -18.484 -6.603 -8.220 1.00 37.50 195 GLY A O 1
ATOM 1507 N N . GLY A 1 196 ? -18.912 -6.114 -10.367 1.00 40.78 196 GLY A N 1
ATOM 1508 C CA . GLY A 1 196 ? -19.187 -7.504 -10.753 1.00 40.78 196 GLY A CA 1
ATOM 1509 C C . GLY A 1 196 ? -17.993 -8.447 -10.565 1.00 40.78 196 GLY A C 1
ATOM 1510 O O . GLY A 1 196 ? -18.169 -9.600 -10.175 1.00 40.78 196 GLY A O 1
ATOM 1511 N N . TYR A 1 197 ? -16.772 -7.955 -10.791 1.00 36.25 197 TYR A N 1
ATOM 1512 C CA . TYR A 1 197 ? -15.557 -8.735 -10.566 1.00 36.25 197 TYR A CA 1
ATOM 1513 C C . TYR A 1 197 ? -15.295 -8.980 -9.071 1.00 36.25 197 TYR A C 1
ATOM 1515 O O . TYR A 1 197 ? -14.986 -10.106 -8.689 1.00 36.25 197 TYR A O 1
ATOM 1523 N N . ALA A 1 198 ? -15.489 -7.960 -8.226 1.00 40.12 198 ALA A N 1
ATOM 1524 C CA . ALA A 1 198 ? -15.327 -8.068 -6.776 1.00 40.12 198 ALA A CA 1
ATOM 1525 C C . ALA A 1 198 ? -16.305 -9.078 -6.152 1.00 40.12 198 ALA A C 1
ATOM 1527 O O . ALA A 1 198 ? -15.888 -9.899 -5.333 1.00 40.12 198 ALA A O 1
ATOM 1528 N N . THR A 1 199 ? -17.572 -9.075 -6.587 1.00 41.81 199 THR A N 1
ATOM 1529 C CA . THR A 1 199 ? -18.581 -10.054 -6.149 1.00 41.81 199 THR A CA 1
ATOM 1530 C C . THR A 1 199 ? -18.170 -11.479 -6.519 1.00 41.81 199 THR A C 1
ATOM 1532 O O . THR A 1 199 ? -18.115 -12.342 -5.649 1.00 41.81 199 THR A O 1
ATOM 1535 N N . TRP A 1 200 ? -17.764 -11.705 -7.774 1.00 39.09 200 TRP A N 1
ATOM 1536 C CA . TRP A 1 200 ? -17.307 -13.021 -8.229 1.00 39.09 200 TRP A CA 1
ATOM 1537 C C . TRP A 1 200 ? -16.083 -13.525 -7.451 1.00 39.09 200 TRP A C 1
ATOM 1539 O O . TRP A 1 200 ? -16.023 -14.693 -7.075 1.00 39.09 200 TRP A O 1
ATOM 1549 N N . THR A 1 201 ? -15.114 -12.653 -7.155 1.00 38.00 201 THR A N 1
ATOM 1550 C CA . THR A 1 201 ? -13.952 -13.036 -6.338 1.00 38.00 201 THR A CA 1
ATOM 1551 C C . THR A 1 201 ? -14.297 -13.283 -4.871 1.00 38.00 201 THR A C 1
ATOM 1553 O O . THR A 1 201 ? -13.695 -14.166 -4.268 1.00 38.00 201 THR A O 1
ATOM 1556 N N . GLY A 1 202 ? -15.258 -12.548 -4.300 1.00 37.84 202 GLY A N 1
ATOM 1557 C CA . GLY A 1 202 ? -15.738 -12.749 -2.929 1.00 37.84 202 GLY A CA 1
ATOM 1558 C C . GLY A 1 202 ? -16.407 -14.111 -2.731 1.00 37.84 202 GLY A C 1
ATOM 1559 O O . GLY A 1 202 ? -16.191 -14.763 -1.710 1.00 37.84 202 GLY A O 1
ATOM 1560 N N . ASP A 1 203 ? -17.119 -14.595 -3.749 1.00 41.28 203 ASP A N 1
ATOM 1561 C CA . ASP A 1 203 ? -17.751 -15.920 -3.743 1.00 41.28 203 ASP A CA 1
ATOM 1562 C C . ASP A 1 203 ? -16.735 -17.077 -3.780 1.00 41.28 203 ASP A C 1
ATOM 1564 O O . ASP A 1 203 ? -17.041 -18.190 -3.344 1.00 41.28 203 ASP A O 1
ATOM 1568 N N . LEU A 1 204 ? -15.508 -16.813 -4.248 1.00 38.00 204 LEU A N 1
ATOM 1569 C CA . LEU A 1 204 ? -14.403 -17.778 -4.322 1.00 38.00 204 LEU A CA 1
ATOM 1570 C C . LEU A 1 204 ? -13.532 -17.821 -3.056 1.00 38.00 204 LEU A C 1
ATOM 1572 O O . LEU A 1 204 ? -12.635 -18.663 -2.952 1.00 38.00 204 LEU A O 1
ATOM 1576 N N . VAL A 1 205 ? -13.769 -16.931 -2.089 1.00 33.59 205 VAL A N 1
ATOM 1577 C CA . VAL A 1 205 ? -13.031 -16.922 -0.823 1.00 33.59 205 VAL A CA 1
ATOM 1578 C C . VAL A 1 205 ? -13.533 -18.070 0.076 1.00 33.59 205 VAL A C 1
ATOM 1580 O O . VAL A 1 205 ? -14.742 -18.230 0.236 1.00 33.59 205 VAL A O 1
ATOM 1583 N N . PRO A 1 206 ? -12.643 -18.880 0.691 1.00 36.47 206 PRO A N 1
ATOM 1584 C CA . PRO A 1 206 ? -13.048 -19.952 1.602 1.00 36.47 206 PRO A CA 1
ATOM 1585 C C . PRO A 1 206 ? -13.885 -19.433 2.778 1.00 36.47 206 PRO A C 1
ATOM 1587 O O . PRO A 1 206 ? -13.532 -18.412 3.364 1.00 36.47 206 PRO A O 1
ATOM 1590 N N . ASP A 1 207 ? -14.912 -20.183 3.191 1.00 45.12 207 ASP A N 1
ATOM 1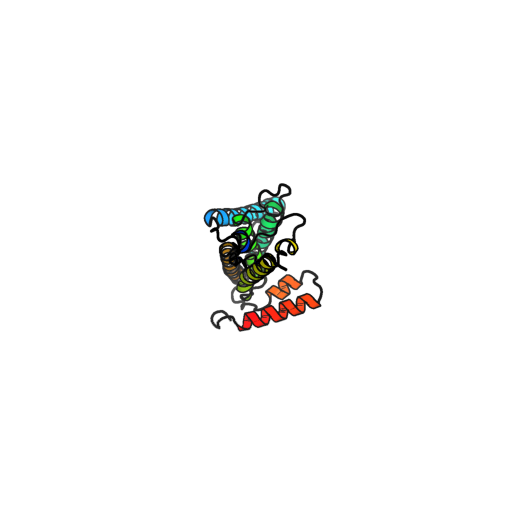591 C CA . ASP A 1 207 ? -15.904 -19.762 4.202 1.00 45.12 207 ASP A CA 1
ATOM 1592 C C . ASP A 1 207 ? -15.309 -19.305 5.542 1.00 45.12 207 ASP A C 1
ATOM 1594 O O . ASP A 1 207 ? -15.915 -18.509 6.243 1.00 45.12 207 ASP A O 1
ATOM 1598 N N . ARG A 1 208 ? -14.090 -19.735 5.889 1.00 32.50 208 ARG A N 1
ATOM 1599 C CA . ARG A 1 208 ? -13.377 -19.250 7.087 1.00 32.50 208 ARG A CA 1
ATOM 1600 C C . ARG A 1 208 ? -12.980 -17.765 7.032 1.00 32.50 208 ARG A C 1
ATOM 1602 O O . ARG A 1 208 ? -12.433 -17.255 8.006 1.00 32.50 208 ARG A O 1
ATOM 1609 N N . TYR A 1 209 ? -13.178 -17.119 5.887 1.00 34.34 209 TYR A N 1
ATOM 1610 C CA . TYR A 1 209 ? -12.924 -15.699 5.653 1.00 34.34 209 TYR A CA 1
ATOM 1611 C C . TYR A 1 209 ? -14.154 -14.958 5.089 1.00 34.34 209 TYR A C 1
ATOM 1613 O O . TYR A 1 209 ? -14.010 -13.802 4.686 1.00 34.34 209 TYR A O 1
ATOM 1621 N N . LYS A 1 210 ? -15.326 -15.611 5.040 1.00 40.94 210 LYS A N 1
ATOM 1622 C CA . LYS A 1 210 ? -16.632 -14.959 4.855 1.00 40.94 210 LYS A CA 1
ATOM 1623 C C . LYS A 1 210 ? -17.164 -14.518 6.218 1.00 40.94 210 LYS A C 1
ATOM 1625 O O . LYS A 1 210 ? -17.777 -13.433 6.273 1.00 40.94 210 LYS A O 1
#

Radius of gyration: 22.54 Å; chains: 1; bounding box: 42×49×90 Å

pLDDT: mean 73.47, std 22.28, range [30.5, 98.06]

Secondary structure (DSSP, 8-state):
--PPP--------------GGGS---PPP-HHHHHHHHHHHHHHHHHHHHHHH--SS--HHHHHHHHHHIIIIIITT-TT-TTTT-HHHHHHHHHHHHHHHHHHH--GGGGGHHHHHHHHHHHHHHTT-GGGG--STTPPPPPP-HHHHHHHHHHHHHHHHHHHHHSTTPPP-TTHHHHHHHTS---HHHHHHHHHHHHHHHHTS-GGG-